Protein AF-A0A2T1DWA8-F1 (afdb_monomer_lite)

Sequence (327 aa):
MALRQPFSIAVLASVGVHGLLWAALPNFLAETEKIPDTKQRVQTVELSPAEQSQLPQFGINPIPQTLTPAKPSKPAQSATKLPDPKLYNDPSLYNFPILEPPPPIVFPLLGLPPGLDFKLPPIKKTPSKPPADQAIKPPKSPEKTEPKKTDADTPKTPVDPTAPARLDKLSPEQLTALRQQGERLGQLRTLYTFNGPDTKEKAGGVFQANATTFIDLAKKITGGNADDSRLKTPERVTGVFPKEACPFVRGFRNASFAAIVKPDGTLAEPPTVLLTTGFKGLDNAAIDDITSSVKNKKFGDGSKFQLIRFDFIFDPKTSCSASDKRA

Radius of gyration: 34.17 Å; chains: 1; bounding box: 61×89×114 Å

Structure (mmCIF, N/CA/C/O backbone):
data_AF-A0A2T1DWA8-F1
#
_entry.id   AF-A0A2T1DWA8-F1
#
loop_
_atom_site.group_PDB
_atom_site.id
_atom_site.type_symbol
_atom_site.label_atom_id
_atom_site.label_alt_id
_atom_site.label_comp_id
_atom_site.label_asym_id
_atom_site.label_entity_id
_atom_site.label_seq_id
_atom_site.pdbx_PDB_ins_code
_atom_site.Cartn_x
_atom_site.Cartn_y
_atom_site.Cartn_z
_atom_site.occupancy
_atom_site.B_iso_or_equiv
_atom_site.auth_seq_id
_atom_site.auth_comp_id
_atom_site.auth_asym_id
_atom_site.auth_atom_id
_atom_site.pdbx_PDB_model_num
ATOM 1 N N . MET A 1 1 ? 13.369 -9.240 61.185 1.00 51.16 1 MET A N 1
ATOM 2 C CA . MET A 1 1 ? 13.602 -10.445 60.352 1.00 51.16 1 MET A CA 1
ATOM 3 C C . MET A 1 1 ? 13.007 -10.243 58.953 1.00 51.16 1 MET A C 1
ATOM 5 O O . MET A 1 1 ? 11.912 -10.718 58.704 1.00 51.16 1 MET A O 1
ATOM 9 N N . ALA A 1 2 ? 13.680 -9.527 58.042 1.00 52.53 2 ALA A N 1
ATOM 10 C CA . ALA A 1 2 ? 13.127 -9.245 56.700 1.00 52.53 2 ALA A CA 1
ATOM 11 C C . ALA A 1 2 ? 14.140 -9.406 55.541 1.00 52.53 2 ALA A C 1
ATOM 13 O O . ALA A 1 2 ? 13.913 -8.907 54.448 1.00 52.53 2 ALA A O 1
ATOM 14 N N . LEU A 1 3 ? 15.255 -10.121 55.753 1.00 55.09 3 LEU A N 1
ATOM 15 C CA . LEU A 1 3 ? 16.365 -10.242 54.787 1.00 55.09 3 LEU A CA 1
ATOM 16 C C . LEU A 1 3 ? 16.681 -11.695 54.377 1.00 55.09 3 LEU A C 1
ATOM 18 O O . LEU A 1 3 ? 17.837 -12.060 54.201 1.00 55.09 3 LEU A O 1
ATOM 22 N N . ARG A 1 4 ? 15.670 -12.565 54.248 1.00 66.31 4 ARG A N 1
ATOM 23 C CA . ARG A 1 4 ? 15.878 -13.967 53.813 1.00 66.31 4 ARG A CA 1
ATOM 24 C C . ARG A 1 4 ? 15.130 -14.380 52.547 1.00 66.31 4 ARG A C 1
ATOM 26 O O . ARG A 1 4 ? 15.143 -15.555 52.205 1.00 66.31 4 ARG A O 1
ATOM 33 N N . GLN A 1 5 ? 14.506 -13.444 51.834 1.00 76.75 5 GLN A N 1
ATOM 34 C CA . GLN A 1 5 ? 13.853 -13.752 50.561 1.00 76.75 5 GLN A CA 1
ATOM 35 C C . GLN A 1 5 ? 14.736 -13.288 49.394 1.00 76.75 5 GLN A C 1
ATOM 37 O O . GLN A 1 5 ? 14.758 -12.094 49.091 1.00 76.75 5 GLN A O 1
ATOM 42 N N . PRO A 1 6 ? 15.477 -14.203 48.736 1.00 77.94 6 PRO A N 1
ATOM 43 C CA . PRO A 1 6 ? 16.405 -13.849 47.657 1.00 77.94 6 PRO A CA 1
ATOM 44 C C . PRO A 1 6 ? 15.696 -13.197 46.462 1.00 77.94 6 PRO A C 1
ATOM 46 O O . PRO A 1 6 ? 16.288 -12.382 45.761 1.00 77.94 6 PRO A O 1
ATOM 49 N N . PHE A 1 7 ? 14.406 -13.490 46.272 1.00 83.69 7 PHE A N 1
ATOM 50 C CA . PHE A 1 7 ? 13.600 -12.907 45.203 1.00 83.69 7 PHE A CA 1
ATOM 51 C C . PHE A 1 7 ? 13.426 -11.389 45.352 1.00 83.69 7 PHE A C 1
ATOM 53 O O . PHE A 1 7 ? 13.618 -10.649 44.392 1.00 83.69 7 PHE A O 1
ATOM 60 N N . SER A 1 8 ? 13.149 -10.899 46.562 1.00 79.25 8 SER A N 1
ATOM 61 C CA . SER A 1 8 ? 12.953 -9.465 46.810 1.00 79.25 8 SER A CA 1
ATOM 62 C C . SER A 1 8 ? 14.236 -8.660 46.580 1.00 79.25 8 SER A C 1
ATOM 64 O O . SER A 1 8 ? 14.184 -7.539 46.082 1.00 79.25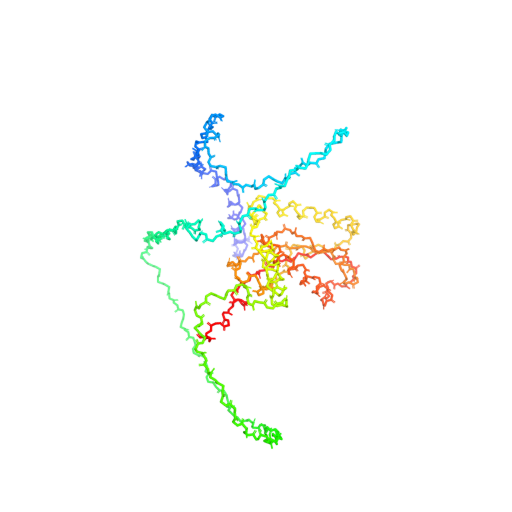 8 SER A O 1
ATOM 66 N N . ILE A 1 9 ? 15.395 -9.257 46.876 1.00 82.44 9 ILE A N 1
ATOM 67 C CA . ILE A 1 9 ? 16.709 -8.654 46.612 1.00 82.44 9 ILE A CA 1
ATOM 68 C C . ILE A 1 9 ? 16.966 -8.585 45.100 1.00 82.44 9 ILE A C 1
ATOM 70 O O . ILE A 1 9 ? 17.413 -7.553 44.607 1.00 82.44 9 ILE A O 1
ATOM 74 N N . ALA A 1 10 ? 16.628 -9.642 44.354 1.00 85.19 10 ALA A N 1
ATOM 75 C CA . ALA A 1 10 ? 16.776 -9.667 42.899 1.00 85.19 10 ALA A CA 1
ATOM 76 C C . ALA A 1 10 ? 15.879 -8.630 42.201 1.00 85.19 10 ALA A C 1
ATOM 78 O O . ALA A 1 10 ? 16.332 -7.943 41.287 1.00 85.19 10 ALA A O 1
ATOM 79 N N . VAL A 1 11 ? 14.634 -8.465 42.660 1.00 88.56 11 VAL A N 1
ATOM 80 C CA . VAL A 1 11 ? 13.711 -7.457 42.114 1.00 88.56 11 VAL A CA 1
ATOM 81 C C . VAL A 1 11 ? 14.225 -6.041 42.385 1.00 88.56 11 VAL A C 1
ATOM 83 O O . VAL A 1 11 ? 14.294 -5.236 41.458 1.00 88.56 11 VAL A O 1
ATOM 86 N N . LEU A 1 12 ? 14.660 -5.745 43.615 1.00 85.06 12 LEU A N 1
ATOM 87 C CA . LEU A 1 12 ? 15.217 -4.431 43.962 1.00 85.06 12 LEU A CA 1
ATOM 88 C C . LEU A 1 12 ? 16.504 -4.122 43.184 1.00 85.06 12 LEU A C 1
ATOM 90 O O . LEU A 1 12 ? 16.662 -3.012 42.676 1.00 85.06 12 LEU A O 1
ATOM 94 N N . ALA A 1 13 ? 17.388 -5.109 43.020 1.00 87.88 13 ALA A N 1
ATOM 95 C CA . ALA A 1 13 ? 18.596 -4.962 42.213 1.00 87.88 13 ALA A CA 1
ATOM 96 C C . ALA A 1 13 ? 18.270 -4.729 40.728 1.00 87.88 13 ALA A C 1
ATOM 98 O O . ALA A 1 13 ? 18.858 -3.851 40.101 1.00 87.88 13 ALA A O 1
ATOM 99 N N . SER A 1 14 ? 17.298 -5.457 40.169 1.00 91.06 14 SER A N 1
ATOM 100 C CA . SER A 1 14 ? 16.898 -5.313 38.765 1.00 91.06 14 SER A CA 1
ATOM 101 C C . SER A 1 14 ? 16.316 -3.931 38.468 1.00 91.06 14 SER A C 1
ATOM 103 O O . SER A 1 14 ? 16.674 -3.325 37.456 1.00 91.06 14 SER A O 1
ATOM 105 N N . VAL A 1 15 ? 15.452 -3.415 39.352 1.00 90.31 15 VAL A N 1
ATOM 106 C CA . VAL A 1 15 ? 14.879 -2.066 39.220 1.00 90.31 15 VAL A CA 1
ATOM 107 C C . VAL A 1 15 ? 15.970 -1.001 39.357 1.00 90.31 15 VAL A C 1
ATOM 109 O O . VAL A 1 15 ? 15.994 -0.057 38.571 1.00 90.31 15 VAL A O 1
ATOM 112 N N . GLY A 1 16 ? 16.919 -1.183 40.282 1.00 92.75 16 GLY A N 1
ATOM 113 C CA . GLY A 1 16 ? 18.060 -0.279 40.446 1.00 92.75 16 GLY A CA 1
ATOM 114 C C . GLY A 1 16 ? 18.957 -0.212 39.206 1.00 92.75 16 GLY A C 1
ATOM 115 O O . GLY A 1 16 ? 19.260 0.879 38.729 1.00 92.75 16 GLY A O 1
ATOM 116 N N . VAL A 1 17 ? 19.330 -1.363 38.637 1.00 91.81 17 VAL A N 1
ATOM 117 C CA . VAL A 1 17 ? 20.191 -1.423 37.441 1.00 91.81 17 VAL A CA 1
ATOM 118 C C . VAL A 1 17 ? 19.493 -0.818 36.223 1.00 91.81 17 VAL A C 1
ATOM 120 O O . VAL A 1 17 ? 20.102 -0.022 35.512 1.00 91.81 17 VAL A O 1
ATOM 123 N N . HIS A 1 18 ? 18.214 -1.133 35.996 1.00 86.19 18 HIS A N 1
ATOM 124 C CA . HIS A 1 18 ? 17.474 -0.568 34.863 1.00 86.19 18 HIS A CA 1
ATOM 125 C C . HIS A 1 18 ? 17.244 0.939 35.016 1.00 86.19 18 HIS A C 1
ATOM 127 O O . HIS A 1 18 ? 17.371 1.668 34.033 1.00 86.19 18 HIS A O 1
ATOM 133 N N . GLY A 1 19 ? 16.966 1.416 36.235 1.00 90.81 19 GLY A N 1
ATOM 134 C CA . GLY A 1 19 ? 16.833 2.845 36.521 1.00 90.81 19 GLY A CA 1
ATOM 135 C C . GLY A 1 19 ? 18.135 3.614 36.285 1.00 90.81 19 GLY A C 1
ATOM 136 O O . GLY A 1 19 ? 18.120 4.664 35.644 1.00 90.81 19 GLY A O 1
ATOM 137 N N . LEU A 1 20 ? 19.271 3.061 36.727 1.00 89.81 20 LEU A N 1
ATOM 138 C CA . LEU A 1 20 ? 20.589 3.659 36.500 1.00 89.81 20 LEU A CA 1
ATOM 139 C C . LEU A 1 20 ? 20.940 3.706 35.003 1.00 89.81 20 LEU A C 1
ATOM 141 O O . LEU A 1 20 ? 21.442 4.718 34.519 1.00 89.81 20 LEU A O 1
ATOM 145 N N . LEU A 1 21 ? 20.634 2.638 34.256 1.00 87.44 21 LEU A N 1
ATOM 146 C CA . LEU A 1 21 ? 20.889 2.566 32.815 1.00 87.44 21 LEU A CA 1
ATOM 147 C C . LEU A 1 21 ? 20.063 3.606 32.037 1.00 87.44 21 LEU A C 1
ATOM 149 O O . LEU A 1 21 ? 20.585 4.260 31.136 1.00 87.44 21 LEU A O 1
ATOM 153 N N . TRP A 1 22 ? 18.794 3.798 32.416 1.00 89.81 22 TRP A N 1
ATOM 154 C CA . TRP A 1 22 ? 17.917 4.816 31.827 1.00 89.81 22 TRP A CA 1
ATOM 155 C C . TRP A 1 22 ? 18.412 6.239 32.089 1.00 89.81 22 TRP A C 1
ATOM 157 O O . TRP A 1 22 ? 18.390 7.072 31.186 1.00 89.81 22 TRP A O 1
ATOM 167 N N . ALA A 1 23 ? 18.899 6.511 33.301 1.00 88.38 23 ALA A N 1
ATOM 168 C CA . ALA A 1 23 ? 19.449 7.816 33.653 1.00 88.38 23 ALA A CA 1
ATOM 169 C C . ALA A 1 23 ? 20.797 8.106 32.964 1.00 88.38 23 ALA A C 1
ATOM 171 O O . ALA A 1 23 ? 21.108 9.264 32.697 1.00 88.38 23 ALA A O 1
ATOM 172 N N . ALA A 1 24 ? 21.593 7.074 32.658 1.00 81.56 24 ALA A N 1
ATOM 173 C CA . ALA A 1 24 ? 22.908 7.225 32.032 1.00 81.56 24 ALA A CA 1
ATOM 174 C C . ALA A 1 24 ? 22.870 7.312 30.491 1.00 81.56 24 ALA A C 1
ATOM 176 O O . ALA A 1 24 ? 23.768 7.905 29.893 1.00 81.56 24 ALA A O 1
ATOM 177 N N . LEU A 1 25 ? 21.837 6.762 29.841 1.00 81.44 25 LEU A N 1
ATOM 178 C CA . LEU A 1 25 ? 21.678 6.724 28.376 1.00 81.44 25 LEU A CA 1
ATOM 179 C C . LEU A 1 25 ? 21.833 8.081 27.648 1.00 81.44 25 LEU A C 1
ATOM 181 O O . LEU A 1 25 ? 22.490 8.098 26.607 1.00 81.44 25 LEU A O 1
ATOM 185 N N . PRO A 1 26 ? 21.307 9.217 28.151 1.00 77.06 26 PRO A N 1
ATOM 186 C CA . PRO A 1 26 ? 21.450 10.510 27.476 1.00 77.06 26 PRO A CA 1
ATOM 187 C C . PRO A 1 26 ? 22.905 10.978 27.374 1.00 77.06 26 PRO A C 1
ATOM 189 O O . PRO A 1 26 ? 23.292 11.573 26.373 1.00 77.06 26 PRO A O 1
ATOM 192 N N . ASN A 1 27 ? 23.724 10.669 28.383 1.00 74.81 27 ASN A N 1
ATOM 193 C CA . ASN A 1 27 ? 25.118 11.108 28.436 1.00 74.81 27 ASN A CA 1
ATOM 194 C C . ASN A 1 27 ? 26.022 10.268 27.523 1.00 74.81 27 ASN A C 1
ATOM 196 O O . ASN A 1 27 ? 26.979 10.796 26.971 1.00 74.81 27 ASN A O 1
ATOM 200 N N . PHE A 1 28 ? 25.691 8.990 27.302 1.00 69.06 28 PHE A N 1
ATOM 201 C CA . PHE A 1 28 ? 26.416 8.130 26.356 1.00 69.06 28 PHE A CA 1
ATOM 202 C C . PHE A 1 28 ? 26.089 8.421 24.884 1.00 69.06 28 PHE A C 1
ATOM 204 O O . PHE A 1 28 ? 26.883 8.092 24.009 1.00 69.06 28 PHE A O 1
ATOM 211 N N . LEU A 1 29 ? 24.940 9.039 24.593 1.00 63.66 29 LEU A N 1
ATOM 212 C CA . LEU A 1 29 ? 24.564 9.435 23.230 1.00 63.66 29 LEU A CA 1
ATOM 213 C C . LEU A 1 29 ? 25.069 10.834 22.842 1.00 63.66 29 LEU A C 1
ATOM 215 O O . LEU A 1 29 ? 24.962 11.209 21.678 1.00 63.66 29 LEU A O 1
ATOM 219 N N . ALA A 1 30 ? 25.622 11.594 23.791 1.00 60.97 30 ALA A N 1
ATOM 220 C CA . ALA A 1 30 ? 26.154 12.933 23.543 1.00 60.97 30 ALA A CA 1
ATOM 221 C C . ALA A 1 30 ? 27.583 12.930 22.965 1.00 60.97 30 ALA A C 1
ATOM 223 O O . ALA A 1 30 ? 28.095 13.988 22.595 1.00 60.97 30 ALA A O 1
ATOM 224 N N . GLU A 1 31 ? 28.244 11.772 22.873 1.00 57.59 31 GLU A N 1
ATOM 225 C CA . GLU A 1 31 ? 29.644 11.706 22.464 1.00 57.59 31 GLU A CA 1
ATOM 226 C C . GLU A 1 31 ? 29.799 11.405 20.964 1.00 57.59 31 GLU A C 1
ATOM 228 O O . GLU A 1 31 ? 29.511 10.318 20.463 1.00 57.59 31 GLU A O 1
ATOM 233 N N . THR A 1 32 ? 30.350 12.397 20.259 1.00 56.19 32 THR A N 1
ATOM 234 C CA . THR A 1 32 ? 30.861 12.367 18.877 1.00 56.19 32 THR A CA 1
ATOM 235 C C . THR A 1 32 ? 29.840 12.255 17.743 1.00 56.19 32 THR A C 1
ATOM 237 O O . THR A 1 32 ? 29.869 11.340 16.919 1.00 56.19 32 THR A O 1
ATOM 240 N N . GLU A 1 33 ? 29.089 13.339 17.542 1.00 52.31 33 GLU A N 1
ATOM 241 C CA . GLU A 1 33 ? 28.821 13.810 16.181 1.00 52.31 33 GLU A CA 1
ATOM 242 C C . GLU A 1 33 ? 30.157 14.271 15.561 1.00 52.31 33 GLU A C 1
ATOM 244 O O . GLU A 1 33 ? 30.508 15.450 15.536 1.00 52.31 33 GLU A O 1
ATOM 249 N N . LYS A 1 34 ? 30.968 13.312 15.090 1.00 50.38 34 LYS A N 1
ATOM 250 C CA . LYS A 1 34 ? 31.962 13.610 14.057 1.00 50.38 34 LYS A CA 1
ATOM 251 C C . LYS A 1 34 ? 31.162 14.025 12.834 1.00 50.38 34 LYS A C 1
ATOM 253 O O . LYS A 1 34 ? 30.623 13.169 12.137 1.00 50.38 34 LYS A O 1
ATOM 258 N N . ILE A 1 35 ? 31.065 15.335 12.631 1.00 49.00 35 ILE A N 1
ATOM 259 C CA . ILE A 1 35 ? 30.570 15.968 11.411 1.00 49.00 35 ILE A CA 1
ATOM 260 C C . ILE A 1 35 ? 31.133 15.163 10.230 1.00 49.00 35 ILE A C 1
ATOM 262 O O . ILE A 1 35 ? 32.358 15.117 10.077 1.00 49.00 35 ILE A O 1
ATOM 266 N N . PRO A 1 36 ? 30.301 14.471 9.433 1.00 50.59 36 PRO A N 1
ATOM 267 C CA . PRO A 1 36 ? 30.799 13.830 8.235 1.00 50.59 36 PRO A CA 1
ATOM 268 C C . PRO A 1 36 ? 31.310 14.939 7.320 1.00 50.59 36 PRO A C 1
ATOM 270 O O . PRO A 1 36 ? 30.570 15.842 6.924 1.00 50.59 36 PRO A O 1
ATOM 273 N N . ASP A 1 37 ? 32.604 14.877 7.032 1.00 55.38 37 ASP A N 1
ATOM 274 C CA . ASP A 1 37 ? 33.316 15.728 6.091 1.00 55.38 37 ASP A CA 1
ATOM 275 C C . ASP A 1 37 ? 32.814 15.406 4.673 1.00 55.38 37 ASP A C 1
ATOM 277 O O . ASP A 1 37 ? 33.395 14.632 3.914 1.00 55.38 37 ASP A O 1
ATOM 281 N N . THR A 1 38 ? 31.588 15.832 4.364 1.00 53.91 38 THR A N 1
ATOM 282 C CA . THR A 1 38 ? 30.908 15.485 3.111 1.00 53.91 38 THR A CA 1
ATOM 283 C C . THR A 1 38 ? 29.976 16.605 2.675 1.00 53.91 38 THR A C 1
ATOM 285 O O . THR A 1 38 ? 28.782 16.439 2.440 1.00 53.91 38 THR A O 1
ATOM 288 N N . LYS A 1 39 ? 30.566 17.783 2.491 1.00 46.53 39 LYS A N 1
ATOM 289 C CA . LYS A 1 39 ? 30.157 18.666 1.400 1.00 46.53 39 LYS A CA 1
ATOM 290 C C . LYS A 1 39 ? 31.283 18.686 0.381 1.00 46.53 39 LYS A C 1
ATOM 292 O O . LYS A 1 39 ? 31.998 19.674 0.260 1.00 46.53 39 LYS A O 1
ATOM 297 N N . GLN A 1 40 ? 31.393 17.618 -0.408 1.00 50.94 40 GLN A N 1
ATOM 298 C CA . GLN A 1 40 ? 31.924 17.778 -1.756 1.00 50.94 40 GLN A CA 1
ATOM 299 C C . GLN A 1 40 ? 30.890 18.633 -2.501 1.00 50.94 40 GLN A C 1
ATOM 301 O O . GLN A 1 40 ? 29.950 18.129 -3.111 1.00 50.94 40 GLN A O 1
ATOM 306 N N . ARG A 1 41 ? 30.987 19.959 -2.333 1.00 46.22 41 ARG A N 1
ATOM 307 C CA . ARG A 1 41 ? 30.317 20.925 -3.198 1.00 46.22 41 ARG A CA 1
ATOM 308 C C . ARG A 1 41 ? 30.853 20.626 -4.587 1.00 46.22 41 ARG A C 1
ATOM 310 O O . ARG A 1 41 ? 31.973 21.009 -4.908 1.00 46.22 41 ARG A O 1
ATOM 317 N N . VAL A 1 42 ? 30.075 19.910 -5.389 1.00 53.97 42 VAL A N 1
ATOM 318 C CA . VAL A 1 42 ? 30.264 19.944 -6.833 1.00 53.97 42 VAL A CA 1
ATOM 319 C C . VAL A 1 42 ? 30.129 21.416 -7.190 1.00 53.97 42 VAL A C 1
ATOM 321 O O . VAL A 1 42 ? 29.088 22.025 -6.942 1.00 53.97 42 VAL A O 1
ATOM 324 N N . GLN A 1 43 ? 31.233 22.014 -7.619 1.00 50.59 43 GLN A N 1
ATOM 325 C CA . GLN A 1 43 ? 31.267 23.398 -8.044 1.00 50.59 43 GLN A CA 1
ATOM 326 C C . GLN A 1 43 ? 30.368 23.465 -9.276 1.00 50.59 43 GLN A C 1
ATOM 328 O O . GLN A 1 43 ? 30.734 22.996 -10.351 1.00 50.59 43 GLN A O 1
ATOM 333 N N . THR A 1 44 ? 29.138 23.935 -9.094 1.00 55.91 44 THR A N 1
ATOM 334 C CA . THR A 1 44 ? 28.243 24.234 -10.204 1.00 55.91 44 THR A CA 1
ATOM 335 C C . THR A 1 44 ? 28.877 25.401 -10.938 1.00 55.91 44 THR A C 1
ATOM 337 O O . THR A 1 44 ? 28.786 26.543 -10.492 1.00 55.91 44 THR A O 1
ATOM 340 N N . VAL A 1 45 ? 29.618 25.090 -11.998 1.00 75.56 45 VAL A N 1
ATOM 341 C CA . VAL A 1 45 ? 30.127 26.087 -12.931 1.00 75.56 45 VAL A CA 1
ATOM 342 C C . VAL A 1 45 ? 28.897 26.684 -13.606 1.00 75.56 45 VAL A C 1
ATOM 344 O O . VAL A 1 45 ? 28.238 26.018 -14.404 1.00 75.56 45 VAL A O 1
ATOM 347 N N . GLU A 1 46 ? 28.534 27.905 -13.218 1.00 74.00 46 GLU A N 1
ATOM 348 C CA . GLU A 1 46 ? 27.570 28.695 -13.976 1.00 74.00 46 GLU A CA 1
ATOM 349 C C . GLU A 1 46 ? 28.224 29.040 -15.310 1.00 74.00 46 GLU A C 1
ATOM 351 O O . GLU A 1 46 ? 29.185 29.805 -15.370 1.00 74.00 46 GLU A O 1
ATOM 356 N N . LEU A 1 47 ? 27.735 28.412 -16.377 1.00 76.75 47 LEU A N 1
ATOM 357 C CA . LEU A 1 47 ? 28.168 28.727 -17.729 1.00 76.75 47 LEU A CA 1
ATOM 358 C C . LEU A 1 47 ? 27.657 30.118 -18.087 1.00 76.75 47 LEU A C 1
ATOM 360 O O . LEU A 1 47 ? 26.490 30.444 -17.851 1.00 76.75 47 LEU A O 1
ATOM 364 N N . SER A 1 48 ? 28.523 30.930 -18.683 1.00 84.94 48 SER A N 1
ATOM 365 C CA . SER A 1 48 ? 28.090 32.206 -19.239 1.00 84.94 48 SER A CA 1
ATOM 366 C C . SER A 1 48 ? 27.036 31.969 -20.336 1.00 84.94 48 SER A C 1
ATOM 368 O O . SER A 1 48 ? 27.054 30.925 -20.997 1.00 84.94 48 SER A O 1
ATOM 370 N N . PRO A 1 49 ? 26.135 32.932 -20.604 1.00 80.38 49 PRO A N 1
ATOM 371 C CA . PRO A 1 49 ? 25.126 32.785 -21.657 1.00 80.38 49 PRO A CA 1
ATOM 372 C C . PRO A 1 49 ? 25.718 32.430 -23.033 1.00 80.38 49 PRO A C 1
ATOM 374 O O . PRO A 1 49 ? 25.081 31.744 -23.832 1.00 80.38 49 PRO A O 1
ATOM 377 N N . ALA A 1 50 ? 26.959 32.854 -23.299 1.00 82.44 50 ALA A N 1
ATOM 378 C CA . ALA A 1 50 ? 27.688 32.508 -24.513 1.00 82.44 50 ALA A CA 1
ATOM 379 C C . ALA A 1 50 ? 28.108 31.026 -24.544 1.00 82.44 50 ALA A C 1
ATOM 381 O O . ALA A 1 50 ? 27.922 30.362 -25.561 1.00 82.44 50 ALA A O 1
ATOM 382 N N . GLU A 1 51 ? 28.610 30.475 -23.440 1.00 75.62 51 GLU A N 1
ATOM 383 C CA . GLU A 1 51 ? 29.000 29.059 -23.346 1.00 75.62 51 GLU A CA 1
ATOM 384 C C . GLU A 1 51 ? 27.784 28.128 -23.345 1.00 75.62 51 GLU A C 1
ATOM 386 O O . GLU A 1 51 ? 27.807 27.060 -23.953 1.00 75.62 51 GLU A O 1
ATOM 391 N N . GLN A 1 52 ? 26.678 28.563 -22.741 1.00 81.00 52 GLN A N 1
ATOM 392 C CA . GLN A 1 52 ? 25.430 27.804 -22.727 1.00 81.00 52 GLN A CA 1
ATOM 393 C C . GLN A 1 52 ? 24.834 27.635 -24.138 1.00 81.00 52 GLN A C 1
ATOM 395 O O . GLN A 1 52 ? 24.170 26.637 -24.409 1.00 81.00 52 GLN A O 1
ATOM 400 N N . SER A 1 53 ? 25.126 28.567 -25.055 1.00 80.69 53 SER A N 1
ATOM 401 C CA . SER A 1 53 ? 24.725 28.489 -26.467 1.00 80.69 53 SER A CA 1
ATOM 402 C C . SER A 1 53 ? 25.577 27.537 -27.318 1.00 80.69 53 SER A C 1
ATOM 404 O O . SER A 1 53 ? 25.151 27.152 -28.406 1.00 80.69 53 SER A O 1
ATOM 406 N N . GLN A 1 54 ? 26.757 27.137 -26.826 1.00 83.56 54 GLN A N 1
ATOM 407 C CA . GLN A 1 54 ? 27.642 26.178 -27.499 1.00 83.56 54 GLN A CA 1
ATOM 408 C C . GLN A 1 54 ? 27.368 24.727 -27.098 1.00 83.56 54 GLN A C 1
ATOM 410 O O . GLN A 1 54 ? 27.888 23.808 -27.733 1.00 83.56 54 GLN A O 1
ATOM 415 N N . LEU A 1 55 ? 26.558 24.499 -26.060 1.00 78.31 55 LEU A N 1
ATOM 416 C CA . LEU A 1 55 ? 26.159 23.149 -25.694 1.00 78.31 55 LEU A CA 1
ATOM 417 C C . LEU A 1 55 ? 25.346 22.528 -26.840 1.00 78.31 55 LEU A C 1
ATOM 419 O O . LEU A 1 55 ? 24.457 23.190 -27.387 1.00 78.31 55 LEU A O 1
ATOM 423 N N . PRO A 1 56 ? 25.617 21.262 -27.210 1.00 72.00 56 PRO A N 1
ATOM 424 C CA . PRO A 1 56 ? 24.828 20.571 -28.215 1.00 72.00 56 PRO A CA 1
ATOM 425 C C . PRO A 1 56 ? 23.369 20.588 -27.765 1.00 72.00 56 PRO A C 1
ATOM 427 O O . PRO A 1 56 ? 23.034 20.089 -26.689 1.00 72.00 56 PRO A O 1
ATOM 430 N N . GLN A 1 57 ? 22.504 21.207 -28.569 1.00 66.75 57 GLN A N 1
ATOM 431 C CA . GLN A 1 57 ? 21.069 21.183 -28.331 1.00 66.75 57 GLN A CA 1
ATOM 432 C C . GLN A 1 57 ? 20.622 19.727 -28.440 1.00 66.75 57 GLN A C 1
ATOM 434 O O . GLN A 1 57 ? 20.431 19.203 -29.536 1.00 66.75 57 GLN A O 1
ATOM 439 N N . PHE A 1 58 ? 20.502 19.045 -27.301 1.00 61.09 58 PHE A N 1
ATOM 440 C CA . PHE A 1 58 ? 19.872 17.737 -27.236 1.00 61.09 58 PHE A CA 1
ATOM 441 C C . PHE A 1 58 ? 18.415 17.945 -27.641 1.00 61.09 58 PHE A C 1
ATOM 443 O O . PHE A 1 58 ? 17.605 18.443 -26.861 1.00 61.09 58 PHE A O 1
ATOM 450 N N . GLY A 1 59 ? 18.138 17.676 -28.917 1.00 46.72 59 GLY A N 1
ATOM 451 C CA . GLY A 1 59 ? 16.900 18.009 -29.599 1.00 46.72 59 GLY A CA 1
ATOM 452 C C . GLY A 1 59 ? 15.686 17.392 -28.921 1.00 46.72 59 GLY A C 1
ATOM 453 O O . GLY A 1 59 ? 15.269 16.284 -29.244 1.00 46.72 59 GLY A O 1
ATOM 454 N N . ILE A 1 60 ? 15.065 18.154 -28.028 1.00 50.00 60 ILE A N 1
ATOM 455 C CA . ILE A 1 60 ? 13.626 18.082 -27.840 1.00 50.00 60 ILE A CA 1
ATOM 456 C C . ILE A 1 60 ? 13.066 18.808 -29.055 1.00 50.00 60 ILE A C 1
ATOM 458 O O . ILE A 1 60 ? 13.173 20.029 -29.154 1.00 50.00 60 ILE A O 1
ATOM 462 N N . ASN A 1 61 ? 12.543 18.042 -30.013 1.00 46.00 61 ASN A N 1
ATOM 463 C CA . ASN A 1 61 ? 11.786 18.574 -31.140 1.00 46.00 61 ASN A CA 1
ATOM 464 C C . ASN A 1 61 ? 10.846 19.684 -30.635 1.00 46.00 61 ASN A C 1
ATOM 466 O O . ASN A 1 61 ? 9.997 19.395 -29.784 1.00 46.00 61 ASN A O 1
ATOM 470 N N . PRO A 1 62 ? 10.976 20.935 -31.111 1.00 47.12 62 PRO A N 1
ATOM 471 C CA . PRO A 1 62 ? 10.039 21.974 -30.740 1.00 47.12 62 PRO A CA 1
ATOM 472 C C . PRO A 1 62 ? 8.678 21.589 -31.315 1.00 47.12 62 PRO A C 1
ATOM 474 O O . PRO A 1 62 ? 8.469 21.578 -32.527 1.00 47.12 62 PRO A O 1
ATOM 477 N N . ILE A 1 63 ? 7.749 21.239 -30.430 1.00 50.66 63 ILE A N 1
ATOM 478 C CA . ILE A 1 63 ? 6.332 21.174 -30.769 1.00 50.66 63 ILE A CA 1
ATOM 479 C C . ILE A 1 63 ? 5.959 22.591 -31.232 1.00 50.66 63 ILE A C 1
ATOM 481 O O . ILE A 1 63 ? 6.179 23.538 -30.470 1.00 50.66 63 ILE A O 1
ATOM 485 N N . PRO A 1 64 ? 5.440 22.781 -32.457 1.00 42.44 64 PRO A N 1
ATOM 486 C CA . PRO A 1 64 ? 5.077 24.104 -32.935 1.00 42.44 64 PRO A CA 1
ATOM 487 C C . PRO A 1 64 ? 3.924 24.643 -32.082 1.00 42.44 64 PRO A C 1
ATOM 489 O O . PRO A 1 64 ? 2.783 24.199 -32.189 1.00 42.44 64 PRO A O 1
ATOM 492 N N . GLN A 1 65 ? 4.223 25.605 -31.210 1.00 45.47 65 GLN A N 1
ATOM 493 C CA . GLN A 1 65 ? 3.202 26.422 -30.567 1.00 45.47 65 GLN A CA 1
ATOM 494 C C . GLN A 1 65 ? 2.693 27.425 -31.601 1.00 45.47 65 GLN A C 1
ATOM 496 O O . GLN A 1 65 ? 3.308 28.461 -31.845 1.00 45.47 65 GLN A O 1
ATOM 501 N N . THR A 1 66 ? 1.574 27.108 -32.244 1.00 44.44 66 THR A N 1
ATOM 502 C CA . THR A 1 66 ? 0.869 28.043 -33.123 1.00 44.44 66 THR A CA 1
ATOM 503 C C . THR A 1 66 ? -0.553 28.206 -32.626 1.00 44.44 66 THR A C 1
ATOM 505 O O . THR A 1 66 ? -1.405 27.423 -33.013 1.00 44.44 66 THR A O 1
ATOM 508 N N . LEU A 1 67 ? -0.820 29.220 -31.799 1.00 45.56 67 LEU A N 1
ATOM 509 C CA . LEU A 1 67 ? -2.147 29.834 -31.679 1.00 45.56 67 LEU A CA 1
ATOM 510 C C . LEU A 1 67 ? -2.023 31.280 -31.168 1.00 45.56 67 LEU A C 1
ATOM 512 O O . LEU A 1 67 ? -2.105 31.542 -29.973 1.00 45.56 67 LEU A O 1
ATOM 516 N N . THR A 1 68 ? -1.912 32.228 -32.096 1.00 43.94 68 THR A N 1
ATOM 517 C CA . THR A 1 68 ? -2.492 33.571 -31.941 1.00 43.94 68 THR A CA 1
ATOM 518 C C . THR A 1 68 ? -3.151 33.983 -33.263 1.00 43.94 68 THR A C 1
ATOM 520 O O . THR A 1 68 ? -2.582 33.743 -34.331 1.00 43.94 68 THR A O 1
ATOM 523 N N . PRO A 1 69 ? -4.365 34.567 -33.238 1.00 54.91 69 PRO A N 1
ATOM 524 C CA . PRO A 1 69 ? -5.082 34.944 -34.445 1.00 54.91 69 PRO A CA 1
ATOM 525 C C . PRO A 1 69 ? -4.778 36.401 -34.804 1.00 54.91 69 PRO A C 1
ATOM 527 O O . PRO A 1 69 ? -5.139 37.312 -34.062 1.00 54.91 69 PRO A O 1
ATOM 530 N N . ALA A 1 70 ? -4.168 36.650 -35.964 1.00 44.47 70 ALA A N 1
ATOM 531 C CA . ALA A 1 70 ? -4.191 37.981 -36.563 1.00 44.47 70 ALA A CA 1
ATOM 532 C C . ALA A 1 70 ? -4.034 37.945 -38.092 1.00 44.47 70 ALA A C 1
ATOM 534 O O . ALA A 1 70 ? -2.942 37.778 -38.619 1.00 44.47 70 ALA A O 1
ATOM 535 N N . LYS A 1 71 ? -5.158 38.263 -38.748 1.00 45.34 71 LYS A N 1
ATOM 536 C CA . LYS A 1 71 ? -5.302 38.956 -40.042 1.00 45.34 71 LYS A CA 1
ATOM 537 C C . LYS A 1 71 ? -5.015 38.159 -41.336 1.00 45.34 71 LYS A C 1
ATOM 539 O O . LYS A 1 71 ? -3.962 37.550 -41.475 1.00 45.34 71 LYS A O 1
ATOM 544 N N . PRO A 1 72 ? -5.930 38.206 -42.329 1.00 55.53 72 PRO A N 1
ATOM 545 C CA . PRO A 1 72 ? -5.779 37.457 -43.568 1.00 55.53 72 PRO A CA 1
ATOM 546 C C . PRO A 1 72 ? -4.887 38.220 -44.554 1.00 55.53 72 PRO A C 1
ATOM 548 O O . PRO A 1 72 ? -5.200 39.341 -44.960 1.00 55.53 72 PRO A O 1
ATOM 551 N N . SER A 1 73 ? -3.799 37.592 -44.985 1.00 44.34 73 SER A N 1
ATOM 552 C CA . SER A 1 73 ? -3.050 37.978 -46.179 1.00 44.34 73 SER A CA 1
ATOM 553 C C . SER A 1 73 ? -2.883 36.766 -47.104 1.00 44.34 73 SER A C 1
ATOM 555 O O . SER A 1 73 ? -2.894 35.615 -46.682 1.00 44.34 73 SER A O 1
ATOM 557 N N . LYS A 1 74 ? -2.877 37.078 -48.400 1.00 50.16 74 LYS A N 1
ATOM 558 C CA . LYS A 1 74 ? -3.126 36.243 -49.588 1.00 50.16 74 LYS A CA 1
ATOM 559 C C . LYS A 1 74 ? -2.303 34.939 -49.697 1.00 50.16 74 LYS A C 1
ATOM 561 O O . LYS A 1 74 ? -1.225 34.847 -49.119 1.00 50.16 74 LYS A O 1
ATOM 566 N N . PRO A 1 75 ? -2.765 33.960 -50.505 1.00 49.91 75 PRO A N 1
ATOM 567 C CA . PRO A 1 75 ? -2.129 32.650 -50.614 1.00 49.91 75 PRO A CA 1
ATOM 568 C C . PRO A 1 75 ? -0.840 32.718 -51.442 1.00 49.91 75 PRO A C 1
ATOM 570 O O . PRO A 1 75 ? -0.872 33.045 -52.628 1.00 49.91 75 PRO A O 1
ATOM 573 N N . ALA A 1 76 ? 0.288 32.362 -50.828 1.00 44.81 76 ALA A N 1
ATOM 574 C CA . ALA A 1 76 ? 1.514 32.015 -51.534 1.00 44.81 76 ALA A CA 1
ATOM 575 C C . ALA A 1 76 ? 1.596 30.487 -51.633 1.00 44.81 76 ALA A C 1
ATOM 577 O O . ALA A 1 76 ? 1.742 29.786 -50.632 1.00 44.81 76 ALA A O 1
ATOM 578 N N . GLN A 1 77 ? 1.458 29.971 -52.852 1.00 52.69 77 GLN A N 1
ATOM 579 C CA . GLN A 1 77 ? 1.764 28.585 -53.179 1.00 52.69 77 GLN A CA 1
ATOM 580 C C . GLN A 1 77 ? 3.279 28.382 -53.055 1.00 52.69 77 GLN A C 1
ATOM 582 O O . GLN A 1 77 ? 4.031 28.861 -53.897 1.00 52.69 77 GLN A O 1
ATOM 587 N N . SER A 1 78 ? 3.720 27.656 -52.030 1.00 42.34 78 SER A N 1
ATOM 588 C CA . SER A 1 78 ? 5.075 27.104 -51.971 1.00 42.34 78 SER A CA 1
ATOM 589 C C . SER A 1 78 ? 4.989 25.618 -51.667 1.00 42.34 78 SER A C 1
ATOM 591 O O . SER A 1 78 ? 4.663 25.203 -50.557 1.00 42.34 78 SER A O 1
ATOM 593 N N . ALA A 1 79 ? 5.268 24.821 -52.695 1.00 53.88 79 ALA A N 1
ATOM 594 C CA . ALA A 1 79 ? 5.421 23.381 -52.619 1.00 53.88 79 ALA A CA 1
ATOM 595 C C . ALA A 1 79 ? 6.567 23.025 -51.659 1.00 53.88 79 ALA A C 1
ATOM 597 O O . ALA A 1 79 ? 7.741 23.220 -51.974 1.00 53.88 79 ALA A O 1
ATOM 598 N N . THR A 1 80 ? 6.233 22.490 -50.487 1.00 42.94 80 THR A N 1
ATOM 599 C CA . THR A 1 80 ? 7.216 21.892 -49.581 1.00 42.94 80 THR A CA 1
ATOM 600 C C . THR A 1 80 ? 7.402 20.431 -49.983 1.00 42.94 80 THR A C 1
ATOM 602 O O . THR A 1 80 ? 6.515 19.600 -49.797 1.00 42.94 80 THR A O 1
ATOM 605 N N . LYS A 1 81 ? 8.555 20.126 -50.588 1.00 48.84 81 LYS A N 1
ATOM 606 C CA . LYS A 1 81 ? 9.030 18.751 -50.771 1.00 48.84 81 LYS A CA 1
ATOM 607 C C . LYS A 1 81 ? 9.208 18.102 -49.397 1.00 48.84 81 LYS A C 1
ATOM 609 O O . LYS A 1 81 ? 9.874 18.656 -48.527 1.00 48.84 81 LYS A O 1
ATOM 614 N N . LEU A 1 82 ? 8.611 16.927 -49.249 1.00 48.81 82 LEU A N 1
ATOM 615 C CA . LEU A 1 82 ? 8.760 16.024 -48.113 1.00 48.81 82 LEU A CA 1
ATOM 616 C C . LEU A 1 82 ? 10.247 15.630 -47.955 1.00 48.81 82 LEU A C 1
ATOM 618 O O . LEU A 1 82 ? 10.862 15.273 -48.964 1.00 48.81 82 LEU A O 1
ATOM 622 N N . PRO A 1 83 ? 10.847 15.693 -46.753 1.00 54.47 83 PRO A N 1
ATOM 623 C CA . PRO A 1 83 ? 12.218 15.234 -46.554 1.00 54.47 83 PRO A CA 1
ATOM 624 C C . PRO A 1 83 ? 12.303 13.701 -46.636 1.00 54.47 83 PRO A C 1
ATOM 626 O O . PRO A 1 83 ? 11.449 12.985 -46.114 1.00 54.47 83 PRO A O 1
ATOM 629 N N . ASP A 1 84 ? 13.343 13.218 -47.318 1.00 52.09 84 ASP A N 1
ATOM 630 C CA . ASP A 1 84 ? 13.621 11.801 -47.570 1.00 52.09 84 ASP A CA 1
ATOM 631 C C . ASP A 1 84 ? 13.744 10.986 -46.258 1.00 52.09 84 ASP A C 1
ATOM 633 O O . ASP A 1 84 ? 14.535 11.346 -45.382 1.00 52.09 84 ASP A O 1
ATOM 637 N N . PRO A 1 85 ? 13.060 9.834 -46.117 1.00 54.34 85 PRO A N 1
ATOM 638 C CA . PRO A 1 85 ? 13.045 9.021 -44.891 1.00 54.34 85 PRO A CA 1
ATOM 639 C C . PRO A 1 85 ? 14.335 8.215 -44.627 1.00 54.34 85 PRO A C 1
ATOM 641 O O . PRO A 1 85 ? 14.343 7.308 -43.798 1.00 54.34 85 PRO A O 1
ATOM 644 N N . LYS A 1 86 ? 15.447 8.506 -45.313 1.00 49.25 86 LYS A N 1
ATOM 645 C CA . LYS A 1 86 ? 16.678 7.693 -45.241 1.00 49.25 86 LYS A CA 1
ATOM 646 C C . LYS A 1 86 ? 17.676 8.104 -44.153 1.00 49.25 86 LYS A C 1
ATOM 648 O O . LYS A 1 86 ? 18.698 7.444 -44.013 1.00 49.25 86 LYS A O 1
ATOM 653 N N . LEU A 1 87 ? 17.389 9.136 -43.359 1.00 48.00 87 LEU A N 1
ATOM 654 C CA . LEU A 1 87 ? 18.322 9.651 -42.342 1.00 48.00 87 LEU A CA 1
ATOM 655 C C . LEU A 1 87 ? 18.189 9.022 -40.940 1.00 48.00 87 LEU A C 1
ATOM 657 O O . LEU A 1 87 ? 18.930 9.403 -40.044 1.00 48.00 87 LEU A O 1
ATOM 661 N N . TYR A 1 88 ? 17.294 8.049 -40.734 1.00 47.31 88 TYR A N 1
ATOM 662 C CA . TYR A 1 88 ? 16.993 7.504 -39.396 1.00 47.31 88 TYR A CA 1
ATOM 663 C C . TYR A 1 88 ? 17.677 6.170 -39.032 1.00 47.31 88 TYR A C 1
ATOM 665 O O . TYR A 1 88 ? 17.378 5.609 -37.983 1.00 47.31 88 TYR A O 1
ATOM 673 N N . ASN A 1 89 ? 18.596 5.657 -39.858 1.00 49.12 89 ASN A N 1
ATOM 674 C CA . ASN A 1 89 ? 19.199 4.323 -39.685 1.00 49.12 89 ASN A CA 1
ATOM 675 C C . ASN A 1 89 ? 20.723 4.343 -39.464 1.00 49.12 89 ASN A C 1
ATOM 677 O O . ASN A 1 89 ? 21.413 3.457 -39.962 1.00 49.12 89 ASN A O 1
ATOM 681 N N . ASP A 1 90 ? 21.263 5.318 -38.728 1.00 49.91 90 ASP A N 1
ATOM 682 C CA . ASP A 1 90 ? 22.670 5.266 -38.311 1.00 49.91 90 ASP A CA 1
ATOM 683 C C . ASP A 1 90 ? 22.809 4.654 -36.898 1.00 49.91 90 ASP A C 1
ATOM 685 O O . ASP A 1 90 ? 22.561 5.336 -35.897 1.00 49.91 90 ASP A O 1
ATOM 689 N N . PRO A 1 91 ? 23.183 3.363 -36.773 1.00 57.41 91 PRO A N 1
ATOM 690 C CA . PRO A 1 91 ? 23.374 2.702 -35.482 1.00 57.41 91 PRO A CA 1
ATOM 691 C C . PRO A 1 91 ? 24.575 3.238 -34.685 1.00 57.41 91 PRO A C 1
ATOM 693 O O . PRO A 1 91 ? 24.737 2.860 -33.525 1.00 57.41 91 PRO A O 1
ATOM 696 N N . SER A 1 92 ? 25.396 4.136 -35.244 1.00 58.84 92 SER A N 1
ATOM 697 C CA . SER A 1 92 ? 26.502 4.764 -34.507 1.00 58.84 92 SER A CA 1
ATOM 698 C C . SER A 1 92 ? 26.046 5.790 -33.457 1.00 58.84 92 SER A C 1
ATOM 700 O O . SER A 1 92 ? 26.801 6.091 -32.533 1.00 58.84 92 SER A O 1
ATOM 702 N N . LEU A 1 93 ? 24.792 6.263 -33.519 1.00 50.47 93 LEU A N 1
ATOM 703 C CA . LEU A 1 93 ? 24.232 7.225 -32.557 1.00 50.47 93 LEU A CA 1
ATOM 704 C C . LEU A 1 93 ? 23.819 6.606 -31.206 1.00 50.47 93 LEU A C 1
ATOM 706 O O . LEU A 1 93 ? 23.477 7.341 -30.282 1.00 50.47 93 LEU A O 1
ATOM 710 N N . TYR A 1 94 ? 23.882 5.277 -31.060 1.00 50.28 94 TYR A N 1
ATOM 711 C CA . TYR A 1 94 ? 23.543 4.557 -29.820 1.00 50.28 94 TYR A CA 1
ATOM 712 C C . TYR A 1 94 ? 24.755 3.933 -29.115 1.00 50.28 94 TYR A C 1
ATOM 714 O O . TYR A 1 94 ? 24.614 2.967 -28.363 1.00 50.28 94 TYR A O 1
ATOM 722 N N . ASN A 1 95 ? 25.953 4.481 -29.321 1.00 45.88 95 ASN A N 1
ATOM 723 C CA . ASN A 1 95 ? 27.144 4.025 -28.612 1.00 45.88 95 ASN A CA 1
ATOM 724 C C . ASN A 1 95 ? 27.218 4.674 -27.217 1.00 45.88 95 ASN A C 1
ATOM 726 O O . ASN A 1 95 ? 27.925 5.657 -27.000 1.00 45.88 95 ASN A O 1
ATOM 730 N N . PHE A 1 96 ? 26.439 4.156 -26.265 1.00 54.06 96 PHE A N 1
ATOM 731 C CA . PHE A 1 96 ? 26.604 4.519 -24.858 1.00 54.06 96 PHE A CA 1
ATOM 732 C C . PHE A 1 96 ? 27.901 3.891 -24.330 1.00 54.06 96 PHE A C 1
ATOM 734 O O . PHE A 1 96 ? 28.105 2.691 -24.533 1.00 54.06 96 PHE A O 1
ATOM 741 N N . PRO A 1 97 ? 28.770 4.645 -23.636 1.00 46.69 97 PRO A N 1
ATOM 742 C CA . PRO A 1 97 ? 29.949 4.066 -23.015 1.00 46.69 97 PRO A CA 1
ATOM 743 C C . PRO A 1 97 ? 29.503 3.015 -21.995 1.00 46.69 97 PRO A C 1
ATOM 745 O O . PRO A 1 97 ? 28.772 3.307 -21.046 1.00 46.69 97 PRO A O 1
ATOM 748 N N . ILE A 1 98 ? 29.927 1.774 -22.223 1.00 53.34 98 ILE A N 1
ATOM 749 C CA . ILE A 1 98 ? 29.779 0.676 -21.273 1.00 53.34 98 ILE A CA 1
ATOM 750 C C . ILE A 1 98 ? 30.589 1.073 -20.038 1.00 53.34 98 ILE A C 1
ATOM 752 O O . ILE A 1 98 ? 31.816 1.076 -20.067 1.00 53.34 98 ILE A O 1
ATOM 756 N N . LEU A 1 99 ? 29.899 1.470 -18.969 1.00 50.97 99 LEU A N 1
ATOM 757 C CA . LEU A 1 99 ? 30.520 1.696 -17.669 1.00 50.97 99 LEU A CA 1
ATOM 758 C C . LEU A 1 99 ? 31.030 0.346 -17.163 1.00 50.97 99 LEU A C 1
ATOM 760 O O . LEU A 1 99 ? 30.235 -0.558 -16.892 1.00 50.97 99 LEU A O 1
ATOM 764 N N . GLU A 1 100 ? 32.352 0.203 -17.077 1.00 63.22 100 GLU A N 1
ATOM 765 C CA . GLU A 1 100 ? 32.980 -0.969 -16.475 1.00 63.22 100 GLU A CA 1
ATOM 766 C C . GLU A 1 100 ? 32.440 -1.168 -15.048 1.00 63.22 100 GLU A C 1
ATOM 768 O O . GLU A 1 100 ? 32.263 -0.195 -14.303 1.00 63.22 100 GLU A O 1
ATOM 773 N N . PRO A 1 101 ? 32.123 -2.414 -14.655 1.00 63.06 101 PRO A N 1
ATOM 774 C CA . PRO A 1 101 ? 31.626 -2.688 -13.318 1.00 63.06 101 PRO A CA 1
ATOM 775 C C . PRO A 1 101 ? 32.675 -2.264 -12.280 1.00 63.06 101 PRO A C 1
ATOM 777 O O . PRO A 1 101 ? 33.866 -2.518 -12.478 1.00 63.06 101 PRO A O 1
ATOM 780 N N . PRO A 1 102 ? 32.261 -1.639 -11.163 1.00 65.19 102 PRO A N 1
ATOM 781 C CA . PRO A 1 102 ? 33.197 -1.244 -10.122 1.00 65.19 102 PRO A CA 1
ATOM 782 C C . PRO A 1 102 ? 33.940 -2.478 -9.587 1.00 65.19 102 PRO A C 1
ATOM 784 O O . PRO A 1 102 ? 33.338 -3.554 -9.473 1.00 65.19 102 PRO A O 1
ATOM 787 N N . PRO A 1 103 ? 35.233 -2.342 -9.244 1.00 72.44 103 PRO A N 1
ATOM 788 C CA . PRO A 1 103 ? 36.012 -3.446 -8.707 1.00 72.44 103 PRO A CA 1
ATOM 789 C C . PRO A 1 103 ? 35.360 -3.992 -7.426 1.00 72.44 103 PRO A C 1
ATOM 791 O O . PRO A 1 103 ? 34.729 -3.239 -6.675 1.00 72.44 103 PRO A O 1
ATOM 794 N N . PRO A 1 104 ? 35.494 -5.302 -7.157 1.00 64.75 104 PRO A N 1
ATOM 795 C CA . PRO A 1 104 ? 34.915 -5.919 -5.975 1.00 64.75 104 PRO A CA 1
ATOM 796 C C . PRO A 1 104 ? 35.445 -5.245 -4.707 1.00 64.75 104 PRO A C 1
ATOM 798 O O . PRO A 1 104 ? 36.652 -5.113 -4.505 1.00 64.75 104 PRO A O 1
ATOM 801 N N . ILE A 1 105 ? 34.519 -4.830 -3.841 1.00 60.19 105 ILE A N 1
ATOM 802 C CA . ILE A 1 105 ? 34.826 -4.278 -2.522 1.00 60.19 105 ILE A CA 1
ATOM 803 C C . ILE A 1 105 ? 35.454 -5.398 -1.685 1.00 60.19 105 ILE A C 1
ATOM 805 O O . ILE A 1 105 ? 34.769 -6.323 -1.246 1.00 60.19 105 ILE A O 1
ATOM 809 N N . VAL A 1 106 ? 36.766 -5.317 -1.471 1.00 54.66 106 VAL A N 1
ATOM 810 C CA . VAL A 1 106 ? 37.486 -6.172 -0.524 1.00 54.66 106 VAL A CA 1
ATOM 811 C C . VAL A 1 106 ? 37.288 -5.574 0.865 1.00 54.66 106 VAL A C 1
ATOM 813 O O . VAL A 1 106 ? 37.857 -4.535 1.190 1.00 54.66 106 VAL A O 1
ATOM 816 N N . PHE A 1 107 ? 36.451 -6.204 1.688 1.00 52.19 107 PHE A N 1
ATOM 817 C CA . PHE A 1 107 ? 36.342 -5.830 3.095 1.00 52.19 107 PHE A CA 1
ATOM 818 C C . PHE A 1 107 ? 37.621 -6.262 3.829 1.00 52.19 107 PHE A C 1
ATOM 820 O O . PHE A 1 107 ? 37.975 -7.443 3.758 1.00 52.19 107 PHE A O 1
ATOM 827 N N . PRO A 1 108 ? 38.320 -5.360 4.545 1.00 44.38 108 PRO A N 1
ATOM 828 C CA . PRO A 1 108 ? 39.403 -5.771 5.422 1.00 44.38 108 PRO A CA 1
ATOM 829 C C . PRO A 1 108 ? 38.817 -6.653 6.526 1.00 44.38 108 PRO A C 1
ATOM 831 O O . PRO A 1 108 ? 37.889 -6.262 7.237 1.00 44.38 108 PRO A O 1
ATOM 834 N N . LEU A 1 109 ? 39.350 -7.868 6.633 1.00 43.22 109 LEU A N 1
ATOM 835 C CA . LEU A 1 109 ? 39.008 -8.832 7.667 1.00 43.22 109 LEU A CA 1
ATOM 836 C C . LEU A 1 109 ? 39.477 -8.265 9.018 1.00 43.22 109 LEU A C 1
ATOM 838 O O . LEU A 1 109 ? 40.628 -8.435 9.415 1.00 43.22 109 LEU A O 1
ATOM 842 N N . LEU A 1 110 ? 38.606 -7.522 9.701 1.00 48.62 110 LEU A N 1
ATOM 843 C CA . LEU A 1 110 ? 38.830 -7.097 11.079 1.00 48.62 110 LEU A CA 1
ATOM 844 C C . LEU A 1 110 ? 38.903 -8.355 11.948 1.00 48.62 110 LEU A C 1
ATOM 846 O O . LEU A 1 110 ? 37.936 -9.110 12.052 1.00 48.62 110 LEU A O 1
ATOM 850 N N . GLY A 1 111 ? 40.091 -8.593 12.504 1.00 43.53 111 GLY A N 1
ATOM 851 C CA . GLY A 1 111 ? 40.424 -9.775 13.286 1.00 43.53 111 GLY A CA 1
ATOM 852 C C . GLY A 1 111 ? 39.442 -10.002 14.429 1.00 43.53 111 GLY A C 1
ATOM 853 O O . GLY A 1 111 ? 39.337 -9.188 15.346 1.00 43.53 111 GLY A O 1
ATOM 854 N N . LEU A 1 112 ? 38.746 -11.139 14.379 1.00 49.75 112 LEU A N 1
ATOM 855 C CA . LEU A 1 112 ? 38.066 -11.677 15.547 1.00 49.75 112 LEU A CA 1
ATOM 856 C C . LEU A 1 112 ? 39.120 -12.092 16.588 1.00 49.75 112 LEU A C 1
ATOM 858 O O . LEU A 1 112 ? 40.131 -12.697 16.219 1.00 49.75 112 LEU A O 1
ATOM 862 N N . PRO A 1 113 ? 38.892 -11.818 17.883 1.00 51.97 113 PRO A N 1
ATOM 863 C CA . PRO A 1 113 ? 39.762 -12.309 18.938 1.00 51.97 113 PRO A CA 1
ATOM 864 C C . PRO A 1 113 ? 39.728 -13.850 18.987 1.00 51.97 113 PRO A C 1
ATOM 866 O O . PRO A 1 113 ? 38.651 -14.446 18.872 1.00 51.97 113 PRO A O 1
ATOM 869 N N . PRO A 1 114 ? 40.878 -14.519 19.175 1.00 47.31 114 PRO A N 1
ATOM 870 C CA . PRO A 1 114 ? 40.922 -15.963 19.362 1.00 47.31 114 PRO A CA 1
ATOM 871 C C . PRO A 1 114 ? 40.304 -16.306 20.725 1.00 47.31 114 PRO A C 1
ATOM 873 O O . PRO A 1 114 ? 40.779 -15.824 21.750 1.00 47.31 114 PRO A O 1
ATOM 876 N N . GLY A 1 115 ? 39.244 -17.122 20.756 1.00 46.62 115 GLY A N 1
ATOM 877 C CA . GLY A 1 115 ? 38.727 -17.657 22.026 1.00 46.62 115 GLY A CA 1
ATOM 878 C C . GLY A 1 115 ? 37.231 -17.957 22.135 1.00 46.62 115 GLY A C 1
ATOM 879 O O . GLY A 1 115 ? 36.799 -18.388 23.200 1.00 46.62 115 GLY A O 1
ATOM 880 N N . LEU A 1 116 ? 36.420 -17.768 21.090 1.00 43.16 116 LEU A N 1
ATOM 881 C CA . LEU A 1 116 ? 35.009 -18.177 21.131 1.00 43.16 116 LEU A CA 1
ATOM 882 C C . LEU A 1 116 ? 34.838 -19.622 20.643 1.00 43.16 116 LEU A C 1
ATOM 884 O O . LEU A 1 116 ? 34.483 -19.877 19.494 1.00 43.16 116 LEU A O 1
ATOM 888 N N . ASP A 1 117 ? 35.081 -20.564 21.556 1.00 44.50 117 ASP A N 1
ATOM 889 C CA . ASP A 1 117 ? 34.718 -21.976 21.416 1.00 44.50 117 ASP A CA 1
ATOM 890 C C . ASP A 1 117 ? 33.186 -22.127 21.465 1.00 44.50 117 ASP A C 1
ATOM 892 O O . ASP A 1 117 ? 32.569 -22.360 22.510 1.00 44.50 117 ASP A O 1
ATOM 896 N N . PHE A 1 118 ? 32.535 -21.985 20.310 1.00 46.03 118 PHE A N 1
ATOM 897 C CA . PHE A 1 118 ? 31.135 -22.367 20.155 1.00 46.03 118 PHE A CA 1
ATOM 898 C C . PHE A 1 118 ? 31.030 -23.897 20.152 1.00 46.03 118 PHE A C 1
ATOM 900 O O . PHE A 1 118 ? 31.099 -24.547 19.109 1.00 46.03 118 PHE A O 1
ATOM 907 N N . LYS A 1 119 ? 30.820 -24.492 21.332 1.00 42.84 119 LYS A N 1
ATOM 908 C CA . LYS A 1 119 ? 30.344 -25.877 21.445 1.00 42.84 119 LYS A CA 1
ATOM 909 C C . LYS A 1 119 ? 28.926 -25.964 20.881 1.00 42.84 119 LYS A C 1
ATOM 911 O O . LYS A 1 119 ? 27.952 -25.717 21.590 1.00 42.84 119 LYS A O 1
ATOM 916 N N . LEU A 1 120 ? 28.806 -26.321 19.602 1.00 49.78 120 LEU A N 1
ATOM 917 C CA . LEU A 1 120 ? 27.522 -26.720 19.033 1.00 49.78 120 LEU A CA 1
ATOM 918 C C . LEU A 1 120 ? 27.016 -27.983 19.758 1.00 49.78 120 LEU A C 1
ATOM 920 O O . LEU A 1 120 ? 27.769 -28.952 19.889 1.00 49.78 120 LEU A O 1
ATOM 924 N N . PRO A 1 121 ? 25.752 -28.015 20.213 1.00 50.66 121 PRO A N 1
ATOM 925 C CA . PRO A 1 121 ? 25.159 -29.234 20.739 1.00 50.66 121 PRO A CA 1
ATOM 926 C C . PRO A 1 121 ? 25.016 -30.289 19.625 1.00 50.66 121 PRO A C 1
ATOM 928 O O . PRO A 1 121 ? 24.749 -29.942 18.470 1.00 50.66 121 PRO A O 1
ATOM 931 N N . PRO A 1 122 ? 25.178 -31.586 19.944 1.00 50.00 122 PRO A N 1
ATOM 932 C CA . PRO A 1 122 ? 25.112 -32.655 18.959 1.00 50.00 122 PRO A CA 1
ATOM 933 C C . PRO A 1 122 ? 23.714 -32.741 18.343 1.00 50.00 122 PRO A C 1
ATOM 935 O O . PRO A 1 122 ? 22.704 -32.871 19.039 1.00 50.00 122 PRO A O 1
ATOM 938 N N . ILE A 1 123 ? 23.676 -32.698 17.013 1.00 46.53 123 ILE A N 1
ATOM 939 C CA . ILE A 1 123 ? 22.476 -32.895 16.202 1.00 46.53 123 ILE A CA 1
ATOM 940 C C . ILE A 1 123 ? 21.929 -34.298 16.496 1.00 46.53 123 ILE A C 1
ATOM 942 O O . ILE A 1 123 ? 22.516 -35.310 16.106 1.00 46.53 123 ILE A O 1
ATOM 946 N N . LYS A 1 124 ? 20.792 -34.364 17.200 1.00 48.25 124 LYS A N 1
ATOM 947 C CA . LYS A 1 124 ? 20.012 -35.596 17.348 1.00 48.25 124 LYS A CA 1
ATOM 948 C C . LYS A 1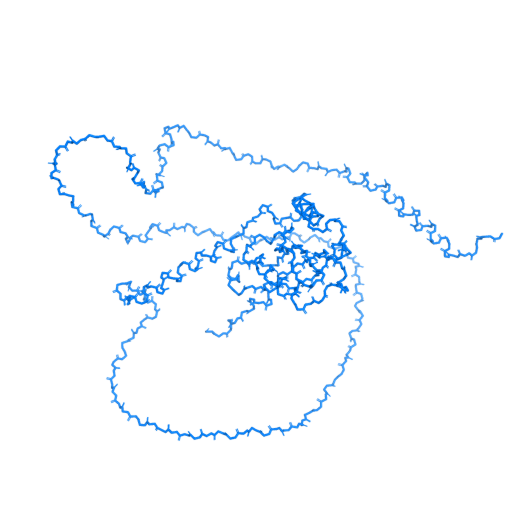 124 ? 19.525 -36.030 15.967 1.00 48.25 124 LYS A C 1
ATOM 950 O O . LYS A 1 124 ? 18.732 -35.345 15.329 1.00 48.25 124 LYS A O 1
ATOM 955 N N . LYS A 1 125 ? 20.011 -37.191 15.527 1.00 52.84 125 LYS A N 1
ATOM 956 C CA . LYS A 1 125 ? 19.451 -37.958 14.414 1.00 52.84 125 LYS A CA 1
ATOM 957 C C . LYS A 1 125 ? 18.022 -38.361 14.781 1.00 52.84 125 LYS A C 1
ATOM 959 O O . LYS A 1 125 ? 17.829 -39.043 15.785 1.00 52.84 125 LYS A O 1
ATOM 964 N N . THR A 1 126 ? 17.055 -37.978 13.956 1.00 39.91 126 THR A N 1
ATOM 965 C CA . THR A 1 126 ? 15.679 -38.488 14.028 1.00 39.91 126 THR A CA 1
ATOM 966 C C . THR A 1 126 ? 15.438 -39.425 12.835 1.00 39.91 126 THR A C 1
ATOM 968 O O . THR A 1 126 ? 15.977 -39.162 11.756 1.00 39.91 126 THR A O 1
ATOM 971 N N . PRO A 1 127 ? 14.714 -40.545 13.020 1.00 49.31 127 PRO A N 1
ATOM 972 C CA . PRO A 1 127 ? 14.851 -41.737 12.194 1.00 49.31 127 PRO A CA 1
ATOM 973 C C . PRO A 1 127 ? 13.749 -41.933 11.140 1.00 49.31 127 PRO A C 1
ATOM 975 O O . PRO A 1 127 ? 12.647 -41.412 11.250 1.00 49.31 127 PRO A O 1
ATOM 978 N N . SER A 1 128 ? 14.109 -42.763 10.155 1.00 38.91 128 SER A N 1
ATOM 979 C CA . SER A 1 128 ? 13.320 -43.762 9.413 1.00 38.91 128 SER A CA 1
ATOM 980 C C . SER A 1 128 ? 11.863 -43.471 9.013 1.00 38.91 128 SER A C 1
ATOM 982 O O . SER A 1 128 ? 10.937 -43.567 9.809 1.00 38.91 128 SER A O 1
ATOM 984 N N . LYS A 1 129 ? 11.691 -43.299 7.696 1.00 43.56 129 LYS A N 1
ATOM 985 C CA . LYS A 1 129 ? 10.712 -43.951 6.797 1.00 43.56 129 LYS A CA 1
ATOM 986 C C . LYS A 1 129 ? 9.600 -44.805 7.449 1.00 43.56 129 LYS A C 1
ATOM 988 O O . LYS A 1 129 ? 9.914 -45.798 8.107 1.00 43.56 129 LYS A O 1
ATOM 993 N N . PRO A 1 130 ? 8.332 -44.544 7.083 1.00 50.50 130 PRO A N 1
ATOM 994 C CA . PRO A 1 130 ? 7.288 -45.569 6.989 1.00 50.50 130 PRO A CA 1
ATOM 995 C C . PRO A 1 130 ? 6.944 -45.939 5.525 1.00 50.50 130 PRO A C 1
ATOM 997 O O . PRO A 1 130 ? 7.354 -45.234 4.599 1.00 50.50 130 PRO A O 1
ATOM 1000 N N . PRO A 1 131 ? 6.264 -47.080 5.311 1.00 50.25 131 PRO A N 1
ATOM 1001 C CA . PRO A 1 131 ? 6.374 -47.905 4.109 1.00 50.25 131 PRO A CA 1
ATOM 1002 C C . PRO A 1 131 ? 5.403 -47.556 2.973 1.00 50.25 131 PRO A C 1
ATOM 1004 O O . PRO A 1 131 ? 4.426 -46.832 3.137 1.00 50.25 131 PRO A O 1
ATOM 1007 N N . ALA A 1 132 ? 5.737 -48.129 1.817 1.00 44.81 132 ALA A N 1
ATOM 1008 C CA . ALA A 1 132 ? 4.941 -48.203 0.604 1.00 44.81 132 ALA A CA 1
ATOM 1009 C C . ALA A 1 132 ? 3.646 -49.021 0.779 1.00 44.81 132 ALA A C 1
ATOM 1011 O O . ALA A 1 132 ? 3.508 -49.783 1.732 1.00 44.81 132 ALA A O 1
ATOM 1012 N N . ASP A 1 133 ? 2.789 -48.878 -0.235 1.00 39.78 133 ASP A N 1
ATOM 1013 C CA . ASP A 1 133 ? 1.622 -49.690 -0.605 1.00 39.78 133 ASP A CA 1
ATOM 1014 C C . ASP A 1 133 ? 0.244 -49.165 -0.187 1.00 39.78 133 ASP A C 1
ATOM 1016 O O . ASP A 1 133 ? -0.314 -49.508 0.851 1.00 39.78 133 ASP A O 1
ATOM 1020 N N . GLN A 1 134 ? -0.376 -48.431 -1.117 1.00 43.50 134 GLN A N 1
ATOM 1021 C CA . GLN A 1 134 ? -1.634 -48.896 -1.704 1.00 43.50 134 GLN A CA 1
ATOM 1022 C C . GLN A 1 134 ? -1.822 -48.322 -3.113 1.00 43.50 134 GLN A C 1
ATOM 1024 O O . GLN A 1 134 ? -1.965 -47.120 -3.331 1.00 43.50 134 GLN A O 1
ATOM 1029 N N . ALA A 1 135 ? -1.772 -49.237 -4.079 1.00 41.47 135 ALA A N 1
ATOM 1030 C CA . ALA A 1 135 ? -2.016 -49.018 -5.490 1.00 41.47 135 ALA A CA 1
ATOM 1031 C C . ALA A 1 135 ? -3.486 -48.655 -5.742 1.00 41.47 135 ALA A C 1
ATOM 1033 O O . ALA A 1 135 ? -4.384 -49.457 -5.487 1.00 41.47 135 ALA A O 1
ATOM 1034 N N . ILE A 1 136 ? -3.724 -47.479 -6.322 1.00 42.50 136 ILE A N 1
ATOM 1035 C CA . ILE A 1 136 ? -5.002 -47.136 -6.950 1.00 42.50 136 ILE A CA 1
ATOM 1036 C C . ILE A 1 136 ? -4.772 -47.108 -8.462 1.00 42.50 136 ILE A C 1
ATOM 1038 O O . ILE A 1 136 ? -3.951 -46.354 -8.982 1.00 42.50 136 ILE A O 1
ATOM 1042 N N . LYS A 1 137 ? -5.480 -48.011 -9.144 1.00 40.53 137 LYS A N 1
ATOM 1043 C CA . LYS A 1 137 ? -5.504 -48.215 -10.596 1.00 40.53 137 LYS A CA 1
ATOM 1044 C C . LYS A 1 137 ? -5.846 -46.914 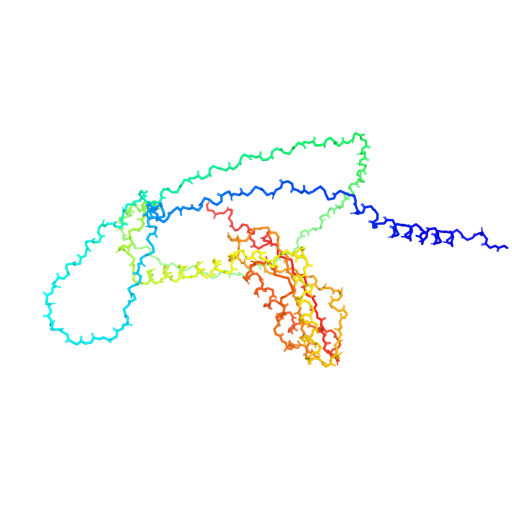-11.347 1.00 40.53 137 LYS A C 1
ATOM 1046 O O . LYS A 1 137 ? -6.830 -46.271 -10.984 1.00 40.53 137 LYS A O 1
ATOM 1051 N N . PRO A 1 138 ? -5.139 -46.569 -12.438 1.00 50.34 138 PRO A N 1
ATOM 1052 C CA . PRO A 1 138 ? -5.581 -45.521 -13.352 1.00 50.34 138 PRO A CA 1
ATOM 1053 C C . PRO A 1 138 ? -6.723 -46.020 -14.264 1.00 50.34 138 PRO A C 1
ATOM 1055 O O . PRO A 1 138 ? -6.672 -47.161 -14.739 1.00 50.34 138 PRO A O 1
ATOM 1058 N N . PRO A 1 139 ? -7.755 -45.200 -14.538 1.00 53.91 139 PRO A N 1
ATOM 1059 C CA . PRO A 1 139 ? -8.767 -45.517 -15.534 1.00 53.91 139 PRO A CA 1
ATOM 1060 C C . PRO A 1 139 ? -8.235 -45.343 -16.966 1.00 53.91 139 PRO A C 1
ATOM 1062 O O . PRO A 1 139 ? -7.377 -44.512 -17.256 1.00 53.91 139 PRO A O 1
ATOM 1065 N N . LYS A 1 140 ? -8.774 -46.200 -17.836 1.00 40.03 140 LYS A N 1
ATOM 1066 C CA . LYS A 1 140 ? -8.462 -46.417 -19.251 1.00 40.03 140 LYS A CA 1
ATOM 1067 C C . LYS A 1 140 ? -8.416 -45.142 -20.101 1.00 40.03 140 LYS A C 1
ATOM 1069 O O . LYS A 1 140 ? -9.335 -44.332 -20.088 1.00 40.03 140 LYS A O 1
ATOM 1074 N N . SER A 1 141 ? -7.385 -45.105 -20.940 1.00 38.59 141 SER A N 1
ATOM 1075 C CA . SER A 1 141 ? -7.282 -44.331 -22.178 1.00 38.59 141 SER A CA 1
ATOM 1076 C C . SER A 1 141 ? -8.312 -44.805 -23.219 1.00 38.59 141 SER A C 1
ATOM 1078 O O . SER A 1 141 ? -8.401 -46.017 -23.445 1.00 38.59 141 SER A O 1
ATOM 1080 N N . PRO A 1 142 ? -9.052 -43.901 -23.885 1.00 55.94 142 PRO A N 1
ATOM 1081 C CA . PRO A 1 142 ? -9.684 -44.178 -25.161 1.00 55.94 142 PRO A CA 1
ATOM 1082 C C . PRO A 1 142 ? -8.799 -43.714 -26.329 1.00 55.94 142 PRO A C 1
ATOM 1084 O O . PRO A 1 142 ? -8.497 -42.539 -26.503 1.00 55.94 142 PRO A O 1
ATOM 1087 N N . GLU A 1 143 ? -8.431 -44.711 -27.128 1.00 46.06 143 GLU A N 1
ATOM 1088 C CA . GLU A 1 143 ? -8.719 -44.754 -28.563 1.00 46.06 143 GLU A CA 1
ATOM 1089 C C . GLU A 1 143 ? -8.009 -43.763 -29.502 1.00 46.06 143 GLU A C 1
ATOM 1091 O O . GLU A 1 143 ? -8.419 -42.647 -29.807 1.00 46.06 143 GLU A O 1
ATOM 1096 N N . LYS A 1 144 ? -6.926 -44.321 -30.036 1.00 38.75 144 LYS A N 1
ATOM 1097 C CA . LYS A 1 144 ? -6.203 -44.000 -31.260 1.00 38.75 144 LYS A CA 1
ATOM 1098 C C . LYS A 1 144 ? -7.158 -43.845 -32.456 1.00 38.75 144 LYS A C 1
ATOM 1100 O O . LYS A 1 144 ? -7.729 -44.830 -32.907 1.00 38.75 144 LYS A O 1
ATOM 1105 N N . THR A 1 145 ? -7.235 -42.641 -33.023 1.00 43.53 145 THR A N 1
ATOM 1106 C CA . THR A 1 145 ? -7.727 -42.426 -34.393 1.00 43.53 145 THR A CA 1
ATOM 1107 C C . THR A 1 145 ? -6.602 -41.804 -35.219 1.00 43.53 145 THR A C 1
ATOM 1109 O O . THR A 1 145 ? -6.163 -40.686 -34.956 1.00 43.53 145 THR A O 1
ATOM 1112 N N . GLU A 1 146 ? -6.094 -42.573 -36.182 1.00 47.31 146 GLU A N 1
ATOM 1113 C CA . GLU A 1 146 ? -5.250 -42.100 -37.285 1.00 47.31 146 GLU A CA 1
ATOM 1114 C C . GLU A 1 146 ? -5.996 -41.061 -38.132 1.00 47.31 146 GLU A C 1
ATOM 1116 O O . GLU A 1 146 ? -7.192 -41.210 -38.388 1.00 47.31 146 GLU A O 1
ATOM 1121 N N . PRO A 1 147 ? -5.267 -40.082 -38.687 1.00 44.22 147 PRO A N 1
ATOM 1122 C CA . PRO A 1 147 ? -5.295 -40.000 -40.141 1.00 44.22 147 PRO A CA 1
ATOM 1123 C C . PRO A 1 147 ? -3.912 -39.752 -40.764 1.00 44.22 147 PRO A C 1
ATOM 1125 O O . PRO A 1 147 ? -3.241 -38.756 -40.514 1.00 44.22 147 PRO A O 1
ATOM 1128 N N . LYS A 1 148 ? -3.546 -40.695 -41.636 1.00 38.06 148 LYS A N 1
ATOM 1129 C CA . LYS A 1 148 ? -3.103 -40.493 -43.025 1.00 38.06 148 LYS A CA 1
ATOM 1130 C C . LYS A 1 148 ? -2.065 -39.385 -43.289 1.00 38.06 148 LYS A C 1
ATOM 1132 O O . LYS A 1 148 ? -2.395 -38.220 -43.496 1.00 38.06 148 LYS A O 1
ATOM 1137 N N . LYS A 1 149 ? -0.809 -39.824 -43.442 1.00 42.16 149 LYS A N 1
ATOM 1138 C CA . LYS A 1 149 ? 0.243 -39.127 -44.199 1.00 42.16 149 LYS A CA 1
ATOM 1139 C C . LYS A 1 149 ? -0.263 -38.756 -45.596 1.00 42.16 149 LYS A C 1
ATOM 1141 O O . LYS A 1 149 ? -0.719 -39.629 -46.331 1.00 42.16 149 LYS A O 1
ATOM 1146 N N . THR A 1 150 ? -0.117 -37.487 -45.960 1.00 40.56 150 THR A N 1
ATOM 1147 C CA . THR A 1 150 ? 0.013 -37.062 -47.357 1.00 40.56 150 THR A CA 1
ATOM 1148 C C . THR A 1 150 ? 1.259 -36.195 -47.427 1.00 40.56 150 THR A C 1
ATOM 1150 O O . THR A 1 150 ? 1.347 -35.176 -46.744 1.00 40.56 150 THR A O 1
ATOM 1153 N N . ASP A 1 151 ? 2.235 -36.674 -48.188 1.00 47.25 151 ASP A N 1
ATOM 1154 C CA . ASP A 1 151 ? 3.461 -35.972 -48.527 1.00 47.25 151 ASP A CA 1
ATOM 1155 C C . ASP A 1 151 ? 3.134 -34.695 -49.310 1.00 47.25 151 ASP A C 1
ATOM 1157 O O . ASP A 1 151 ? 2.437 -34.731 -50.323 1.00 47.25 151 ASP A O 1
ATOM 1161 N N . ALA A 1 152 ? 3.654 -33.565 -48.840 1.00 46.34 152 ALA A N 1
ATOM 1162 C CA . ALA A 1 152 ? 3.822 -32.361 -49.639 1.00 46.34 152 ALA A CA 1
ATOM 1163 C C . ALA A 1 152 ? 5.126 -31.694 -49.203 1.00 46.34 152 ALA A C 1
ATOM 1165 O O . ALA A 1 152 ? 5.207 -30.971 -48.208 1.00 46.34 152 ALA A O 1
ATOM 1166 N N . ASP A 1 153 ? 6.158 -32.037 -49.962 1.00 47.53 153 ASP A N 1
ATOM 1167 C CA . ASP A 1 153 ? 7.488 -31.456 -49.967 1.00 47.53 153 ASP A CA 1
ATOM 1168 C C . ASP A 1 153 ? 7.385 -29.921 -49.998 1.00 47.53 153 ASP A C 1
ATOM 1170 O O . ASP A 1 153 ? 6.934 -29.326 -50.976 1.00 47.53 153 ASP A O 1
ATOM 1174 N N . THR A 1 154 ? 7.748 -29.269 -48.893 1.00 43.69 154 THR A N 1
ATOM 1175 C CA . THR A 1 154 ? 7.906 -27.811 -48.839 1.00 43.69 154 THR A CA 1
ATOM 1176 C C . THR A 1 154 ? 9.363 -27.529 -48.483 1.00 43.69 154 THR A C 1
ATOM 1178 O O . THR A 1 154 ? 9.816 -28.000 -47.433 1.00 43.69 154 THR A O 1
ATOM 1181 N N . PRO A 1 155 ? 10.116 -26.770 -49.301 1.00 48.38 155 PRO A N 1
ATOM 1182 C CA . PRO A 1 155 ? 11.501 -26.441 -49.000 1.00 48.38 155 PRO A CA 1
ATOM 1183 C C . PRO A 1 155 ? 11.575 -25.676 -47.677 1.00 48.38 155 PRO A C 1
ATOM 1185 O O . PRO A 1 155 ? 11.106 -24.543 -47.566 1.00 48.38 155 PRO A O 1
ATOM 1188 N N . LYS A 1 156 ? 12.171 -26.296 -46.654 1.00 42.75 156 LYS A N 1
ATOM 1189 C CA . LYS A 1 156 ? 12.585 -25.598 -45.436 1.00 42.75 156 LYS A CA 1
ATOM 1190 C C . LYS A 1 156 ? 13.743 -24.675 -45.797 1.00 42.75 156 LYS A C 1
ATOM 1192 O O . LYS A 1 156 ? 14.902 -25.080 -45.758 1.00 42.75 156 LYS A O 1
ATOM 1197 N N . THR A 1 157 ? 13.429 -23.431 -46.137 1.00 49.00 157 THR A N 1
ATOM 1198 C CA . THR A 1 157 ? 14.414 -22.352 -46.090 1.00 49.00 157 THR A CA 1
ATOM 1199 C C . THR A 1 157 ? 14.932 -22.269 -44.649 1.00 49.00 157 THR A C 1
ATOM 1201 O O . THR A 1 157 ? 14.110 -22.156 -43.733 1.00 49.00 157 THR A O 1
ATOM 1204 N N . PRO A 1 158 ? 16.251 -22.344 -44.405 1.00 49.91 158 PRO A N 1
ATOM 1205 C CA . PRO A 1 158 ? 16.816 -22.140 -43.080 1.00 49.91 158 PRO A CA 1
ATOM 1206 C C . PRO A 1 158 ? 16.526 -20.696 -42.667 1.00 49.91 158 PRO A C 1
ATOM 1208 O O . PRO A 1 158 ? 17.127 -19.757 -43.186 1.00 49.91 158 PRO A O 1
ATOM 1211 N N . VAL A 1 159 ? 15.543 -20.500 -41.792 1.00 52.62 159 VAL A N 1
ATOM 1212 C CA . VAL A 1 159 ? 15.318 -19.201 -41.164 1.00 52.62 159 VAL A CA 1
ATOM 1213 C C . VAL A 1 159 ? 16.368 -19.091 -40.073 1.00 52.62 159 VAL A C 1
ATOM 1215 O O . VAL A 1 159 ? 16.273 -19.764 -39.050 1.00 52.62 159 VAL A O 1
ATOM 1218 N N . ASP A 1 160 ? 17.398 -18.297 -40.341 1.00 52.69 160 ASP A N 1
ATOM 1219 C CA . ASP A 1 160 ? 18.395 -17.900 -39.355 1.00 52.69 160 ASP A CA 1
ATOM 1220 C C . ASP A 1 160 ? 17.676 -17.225 -38.165 1.00 52.69 160 ASP A C 1
ATOM 1222 O O . ASP A 1 160 ? 17.081 -16.156 -38.347 1.00 52.69 160 ASP A O 1
ATOM 1226 N N . PRO A 1 161 ? 17.682 -17.825 -36.958 1.00 56.84 161 PRO A N 1
ATOM 1227 C CA . PRO A 1 161 ? 17.015 -17.269 -35.778 1.00 56.84 161 PRO A CA 1
ATOM 1228 C C . PRO A 1 161 ? 17.681 -15.981 -35.263 1.00 56.84 161 PRO A C 1
ATOM 1230 O O . PRO A 1 161 ? 17.173 -15.355 -34.335 1.00 56.84 161 PRO A O 1
ATOM 1233 N N . THR A 1 162 ? 18.802 -15.579 -35.865 1.00 53.78 162 THR A N 1
ATOM 1234 C CA . THR A 1 162 ? 19.621 -14.432 -35.461 1.00 53.78 162 THR A CA 1
ATOM 1235 C C . THR A 1 162 ? 19.408 -13.198 -36.343 1.00 53.78 162 THR A C 1
ATOM 1237 O O . THR A 1 162 ? 19.909 -12.121 -36.021 1.00 53.78 162 THR A O 1
ATOM 1240 N N . ALA A 1 163 ? 18.657 -13.309 -37.446 1.00 56.44 163 ALA A N 1
ATOM 1241 C CA . ALA A 1 163 ? 18.402 -12.178 -38.332 1.00 56.44 163 ALA A CA 1
ATOM 1242 C C . ALA A 1 163 ? 17.339 -11.233 -37.724 1.00 56.44 163 ALA A C 1
ATOM 1244 O O . ALA A 1 163 ? 16.219 -11.678 -37.454 1.00 56.44 163 ALA A O 1
ATOM 1245 N N . PRO A 1 164 ? 17.625 -9.927 -37.532 1.00 58.12 164 PRO A N 1
ATOM 1246 C CA . PRO A 1 164 ? 16.638 -8.978 -37.028 1.00 58.12 164 PRO A CA 1
ATOM 1247 C C . PRO A 1 164 ? 15.445 -8.933 -37.985 1.00 58.12 164 PRO A C 1
ATOM 1249 O O . PRO A 1 164 ? 15.588 -8.618 -39.171 1.00 58.12 164 PRO A O 1
ATOM 1252 N N . ALA A 1 165 ? 14.263 -9.286 -37.475 1.00 57.72 165 ALA A N 1
ATOM 1253 C CA . ALA A 1 165 ? 13.029 -9.265 -38.242 1.00 57.72 165 ALA A CA 1
ATOM 1254 C C . ALA A 1 165 ? 12.816 -7.854 -38.810 1.00 57.72 165 ALA A C 1
ATOM 1256 O O . ALA A 1 165 ? 12.612 -6.895 -38.067 1.00 57.72 165 ALA A O 1
ATOM 1257 N N . ARG A 1 166 ? 12.898 -7.715 -40.139 1.00 60.97 166 ARG A N 1
ATOM 1258 C CA . ARG A 1 166 ? 12.603 -6.446 -40.813 1.00 60.97 166 ARG A CA 1
ATOM 1259 C C . ARG A 1 166 ? 11.152 -6.067 -40.517 1.00 60.97 166 ARG A C 1
ATOM 1261 O O . ARG A 1 166 ? 10.245 -6.843 -40.823 1.00 60.97 166 ARG A O 1
ATOM 1268 N N . LEU A 1 167 ? 10.959 -4.879 -39.941 1.00 58.06 167 LEU A N 1
ATOM 1269 C CA . LEU A 1 167 ? 9.663 -4.343 -39.501 1.00 58.06 167 LEU A CA 1
ATOM 1270 C C . LEU A 1 167 ? 8.602 -4.355 -40.622 1.00 58.06 167 LEU A C 1
ATOM 1272 O O . LEU A 1 167 ? 7.414 -4.495 -40.351 1.00 58.06 167 LEU A O 1
ATOM 1276 N N . ASP A 1 168 ? 9.049 -4.298 -41.880 1.00 68.94 168 ASP A N 1
ATOM 1277 C CA . ASP A 1 168 ? 8.221 -4.242 -43.092 1.00 68.94 168 ASP A CA 1
ATOM 1278 C C . ASP A 1 168 ? 7.429 -5.529 -43.396 1.00 68.94 168 ASP A C 1
ATOM 1280 O O . ASP A 1 168 ? 6.634 -5.555 -44.334 1.00 68.94 168 ASP A O 1
ATOM 1284 N N . LYS A 1 169 ? 7.644 -6.618 -42.641 1.00 80.50 169 LYS A N 1
ATOM 1285 C CA . LYS A 1 169 ? 6.946 -7.907 -42.830 1.00 80.50 169 LYS A CA 1
ATOM 1286 C C . LYS A 1 169 ? 5.921 -8.238 -41.744 1.00 80.50 169 LYS A C 1
ATOM 1288 O O . LYS A 1 169 ? 5.373 -9.339 -41.751 1.00 80.50 169 LYS A O 1
ATOM 1293 N N . LEU A 1 170 ? 5.669 -7.329 -40.806 1.00 79.12 170 LEU A N 1
ATOM 1294 C CA . LEU A 1 170 ? 4.700 -7.563 -39.738 1.00 79.12 170 LEU A CA 1
ATOM 1295 C C . LEU A 1 170 ? 3.278 -7.309 -40.245 1.00 79.12 170 LEU A C 1
ATOM 1297 O O . LEU A 1 170 ? 2.985 -6.267 -40.830 1.00 79.12 170 LEU A O 1
ATOM 1301 N N . SER A 1 171 ? 2.380 -8.258 -39.996 1.00 90.81 171 SER A N 1
ATOM 1302 C CA . SER A 1 171 ? 0.947 -8.065 -40.237 1.00 90.81 171 SER A CA 1
ATOM 1303 C C . SER A 1 171 ? 0.384 -6.924 -39.367 1.00 90.81 171 SER A C 1
ATOM 1305 O O . SER A 1 171 ? 0.931 -6.636 -38.295 1.00 90.81 171 SER A O 1
ATOM 1307 N N . PRO A 1 172 ? -0.736 -6.289 -39.763 1.00 89.75 172 PRO A N 1
ATOM 1308 C CA . PRO A 1 172 ? -1.392 -5.262 -38.946 1.00 89.75 172 PRO A CA 1
ATOM 1309 C C . PRO A 1 172 ? -1.726 -5.727 -37.517 1.00 89.75 172 PRO A C 1
ATOM 1311 O O . PRO A 1 172 ? -1.627 -4.945 -36.567 1.00 89.75 172 PRO A O 1
ATOM 1314 N N . GLU A 1 173 ? -2.066 -7.008 -37.347 1.00 91.69 173 GLU A N 1
ATOM 1315 C CA . GLU A 1 173 ? -2.314 -7.623 -36.037 1.00 91.69 173 GLU A CA 1
ATOM 1316 C C . GLU A 1 173 ? -1.034 -7.708 -35.198 1.00 91.69 173 GLU A C 1
ATOM 1318 O O . GLU A 1 173 ? -1.028 -7.289 -34.040 1.00 91.69 173 GLU A O 1
ATOM 1323 N N . GLN A 1 174 ? 0.080 -8.157 -35.787 1.00 90.31 174 GLN A N 1
ATOM 1324 C CA . GLN A 1 174 ? 1.379 -8.206 -35.106 1.00 90.31 174 GLN A CA 1
ATOM 1325 C C . GLN A 1 174 ? 1.872 -6.812 -34.709 1.00 90.31 174 GLN A C 1
ATOM 1327 O O . GLN A 1 174 ? 2.416 -6.635 -33.619 1.00 90.31 174 GLN A O 1
ATOM 1332 N N . LEU A 1 175 ? 1.648 -5.806 -35.558 1.00 89.44 175 LEU A N 1
ATOM 1333 C CA . LEU A 1 175 ? 2.005 -4.423 -35.254 1.00 89.44 175 LEU A CA 1
ATOM 1334 C C . LEU A 1 175 ? 1.182 -3.871 -34.080 1.00 89.44 175 LEU A C 1
ATOM 1336 O O . LEU A 1 175 ? 1.718 -3.179 -33.216 1.00 89.44 175 LEU A O 1
ATOM 1340 N N . THR A 1 176 ? -0.110 -4.196 -34.025 1.00 91.69 176 THR A N 1
ATOM 1341 C CA . THR A 1 176 ? -0.986 -3.801 -32.912 1.00 91.69 176 THR A CA 1
ATOM 1342 C C . THR A 1 176 ? -0.577 -4.497 -31.616 1.00 91.69 176 THR A C 1
ATOM 1344 O O . THR A 1 176 ? -0.450 -3.833 -30.587 1.00 91.69 176 THR A O 1
ATOM 1347 N N . ALA A 1 177 ? -0.278 -5.798 -31.669 1.00 92.88 177 ALA A N 1
ATOM 1348 C CA . ALA A 1 177 ? 0.215 -6.555 -30.521 1.00 92.88 177 ALA A CA 1
ATOM 1349 C C . ALA A 1 177 ? 1.544 -5.991 -29.982 1.00 92.88 177 ALA A C 1
ATOM 1351 O O . ALA A 1 177 ? 1.695 -5.820 -28.773 1.00 92.88 177 ALA A O 1
ATOM 1352 N N . LEU A 1 178 ? 2.479 -5.621 -30.865 1.00 92.06 178 LEU A N 1
ATOM 1353 C CA . LEU A 1 178 ? 3.745 -4.986 -30.480 1.00 92.06 178 LEU A CA 1
ATOM 1354 C C . LEU A 1 178 ? 3.540 -3.626 -29.802 1.00 92.06 178 LEU A C 1
ATOM 1356 O O . LEU A 1 178 ? 4.203 -3.334 -28.806 1.00 92.06 178 LEU A O 1
ATOM 1360 N N . ARG A 1 179 ? 2.605 -2.801 -30.296 1.00 92.00 179 ARG A N 1
ATOM 1361 C CA . ARG A 1 179 ? 2.266 -1.521 -29.649 1.00 92.00 179 ARG A CA 1
ATOM 1362 C C . ARG A 1 179 ? 1.699 -1.734 -28.250 1.00 92.00 179 ARG A C 1
ATOM 1364 O O . ARG A 1 179 ? 2.206 -1.139 -27.303 1.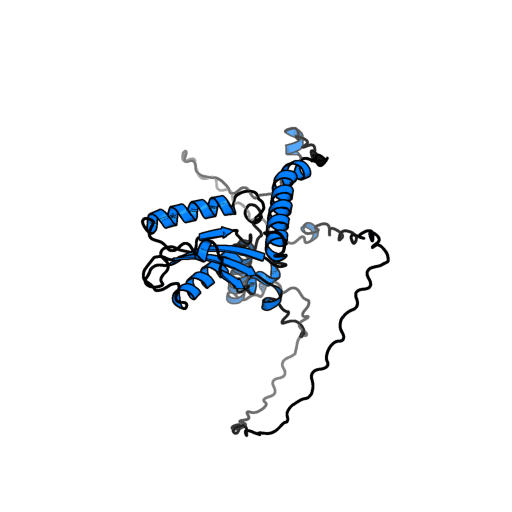00 92.00 179 ARG A O 1
ATOM 1371 N N . GLN A 1 180 ? 0.728 -2.635 -28.108 1.00 94.56 180 GLN A N 1
ATOM 1372 C CA . GLN A 1 180 ? 0.143 -2.977 -26.808 1.00 94.56 180 GLN A CA 1
ATOM 1373 C C . GLN A 1 180 ? 1.196 -3.520 -25.835 1.00 94.56 180 GLN A C 1
ATOM 1375 O O . GLN A 1 180 ? 1.190 -3.188 -24.649 1.00 94.56 180 GLN A O 1
ATOM 1380 N N . GLN A 1 181 ? 2.142 -4.323 -26.329 1.00 93.44 181 GLN A N 1
ATOM 1381 C CA . GLN A 1 181 ? 3.257 -4.808 -25.523 1.00 93.44 181 GLN A CA 1
ATOM 1382 C C . GLN A 1 181 ? 4.160 -3.659 -25.051 1.00 93.44 181 GLN A C 1
ATOM 1384 O O . GLN A 1 181 ? 4.544 -3.631 -23.879 1.00 93.44 181 GLN A O 1
ATOM 1389 N N . GLY A 1 182 ? 4.476 -2.703 -25.929 1.00 93.25 182 GLY A N 1
ATOM 1390 C CA . GLY A 1 182 ? 5.244 -1.505 -25.584 1.00 93.25 182 GLY A CA 1
ATOM 1391 C C . GLY A 1 182 ? 4.549 -0.647 -24.523 1.00 93.25 182 GLY A C 1
ATOM 1392 O O . GLY A 1 182 ? 5.174 -0.269 -23.531 1.00 93.25 182 GLY A O 1
ATOM 1393 N N . GLU A 1 183 ? 3.246 -0.409 -24.678 1.00 94.88 183 GLU A N 1
ATOM 1394 C CA . GLU A 1 183 ? 2.427 0.327 -23.706 1.00 94.88 183 GLU A CA 1
ATOM 1395 C C . GLU A 1 183 ? 2.395 -0.374 -22.346 1.00 94.88 183 GLU A C 1
ATOM 1397 O O . GLU A 1 183 ? 2.633 0.256 -21.313 1.00 94.88 183 GLU A O 1
ATOM 1402 N N . ARG A 1 184 ? 2.189 -1.697 -22.338 1.00 93.75 184 ARG A N 1
ATOM 1403 C CA . ARG A 1 184 ? 2.206 -2.501 -21.112 1.00 93.75 184 ARG A CA 1
ATOM 1404 C C . ARG A 1 184 ? 3.553 -2.414 -20.401 1.00 93.75 184 ARG A C 1
ATOM 1406 O O . ARG A 1 184 ? 3.588 -2.224 -19.189 1.00 93.75 184 ARG A O 1
ATOM 1413 N N . LEU A 1 185 ? 4.664 -2.531 -21.128 1.00 93.50 185 LEU A N 1
ATOM 1414 C CA . LEU A 1 185 ? 6.001 -2.384 -20.545 1.00 93.50 185 LEU A CA 1
ATOM 1415 C C . LEU A 1 185 ? 6.229 -0.975 -19.987 1.00 93.50 185 LEU A C 1
ATOM 1417 O O . LEU A 1 185 ? 6.844 -0.837 -18.929 1.00 93.50 185 LEU A O 1
ATOM 1421 N N . GLY A 1 186 ? 5.710 0.056 -20.659 1.00 93.25 186 GLY A N 1
ATOM 1422 C CA . GLY A 1 186 ? 5.711 1.429 -20.157 1.00 93.25 186 GLY A CA 1
ATOM 1423 C C . GLY A 1 186 ? 4.980 1.553 -18.819 1.00 93.25 186 GLY A C 1
ATOM 1424 O O . GLY A 1 186 ? 5.549 2.063 -17.856 1.00 93.25 186 GLY A O 1
ATOM 1425 N N . GLN A 1 187 ? 3.767 1.005 -18.721 1.00 94.25 187 GLN A N 1
ATOM 1426 C CA . GLN A 1 187 ? 2.978 1.005 -17.484 1.00 94.25 187 GLN A CA 1
ATOM 1427 C C . GLN A 1 187 ? 3.671 0.239 -16.349 1.00 94.25 187 GLN A C 1
ATOM 1429 O O . GLN A 1 187 ? 3.738 0.732 -15.222 1.00 94.25 187 GLN A O 1
ATOM 1434 N N . LEU A 1 188 ? 4.229 -0.940 -16.642 1.00 93.81 188 LEU A N 1
ATOM 1435 C CA . LEU A 1 188 ? 4.972 -1.736 -15.661 1.00 93.81 188 LEU A CA 1
ATOM 1436 C C . LEU A 1 188 ? 6.200 -0.986 -15.140 1.00 93.81 188 LEU A C 1
ATOM 1438 O O . LEU A 1 188 ? 6.441 -0.977 -13.935 1.00 93.81 188 LEU A O 1
ATOM 1442 N N . ARG A 1 189 ? 6.936 -0.291 -16.017 1.00 91.62 189 ARG A N 1
ATOM 1443 C CA . ARG A 1 189 ? 8.030 0.586 -15.584 1.00 91.62 189 ARG A CA 1
ATOM 1444 C C . ARG A 1 189 ? 7.517 1.656 -14.632 1.00 91.62 189 ARG A C 1
ATOM 1446 O O . ARG A 1 189 ? 8.065 1.787 -13.553 1.00 91.62 189 ARG A O 1
ATOM 1453 N N . THR A 1 190 ? 6.437 2.361 -14.959 1.00 92.25 190 THR A N 1
ATOM 1454 C CA . THR A 1 190 ? 5.879 3.381 -14.057 1.00 92.25 190 THR A CA 1
ATOM 1455 C C . THR A 1 190 ? 5.465 2.811 -12.695 1.00 92.25 190 THR A C 1
ATOM 1457 O O . THR A 1 190 ? 5.686 3.461 -11.675 1.00 92.25 190 THR A O 1
ATOM 1460 N N . LEU A 1 191 ? 4.894 1.604 -12.649 1.00 93.69 191 LEU A N 1
ATOM 1461 C CA . LEU A 1 191 ? 4.472 0.964 -11.396 1.00 93.69 191 LEU A CA 1
ATOM 1462 C C . LEU A 1 191 ? 5.643 0.494 -10.527 1.00 93.69 191 LEU A C 1
ATOM 1464 O O . LEU A 1 191 ? 5.531 0.512 -9.298 1.00 93.69 191 LEU A O 1
ATOM 1468 N N . TYR A 1 192 ? 6.740 0.071 -11.154 1.00 93.88 192 TYR A N 1
ATOM 1469 C CA . TYR A 1 192 ? 7.887 -0.530 -10.475 1.00 93.88 192 TYR A CA 1
ATOM 1470 C C . TYR A 1 192 ? 9.175 0.296 -10.584 1.00 93.88 192 TYR A C 1
ATOM 1472 O O . TYR A 1 192 ? 10.256 -0.192 -10.258 1.00 93.88 192 TYR A O 1
ATOM 1480 N N . THR A 1 193 ? 9.074 1.565 -10.974 1.00 92.25 193 THR A N 1
ATOM 1481 C CA . THR A 1 193 ? 10.134 2.550 -10.763 1.00 92.25 193 THR A CA 1
ATOM 1482 C C . THR A 1 193 ? 10.150 2.942 -9.291 1.00 92.25 193 THR A C 1
ATOM 1484 O O . THR A 1 193 ? 9.118 3.274 -8.710 1.00 92.25 193 THR A O 1
ATOM 1487 N N . PHE A 1 194 ? 11.336 2.892 -8.690 1.00 90.38 194 PHE A N 1
ATOM 1488 C CA . PHE A 1 194 ? 11.518 3.204 -7.279 1.00 90.38 194 PHE A CA 1
ATOM 1489 C C . PHE A 1 194 ? 11.348 4.702 -7.006 1.00 90.38 194 PHE A C 1
ATOM 1491 O O . PHE A 1 194 ? 12.115 5.520 -7.513 1.00 90.38 194 PHE A O 1
ATOM 1498 N N . ASN A 1 195 ? 10.402 5.043 -6.135 1.00 85.00 195 ASN A N 1
ATOM 1499 C CA . ASN A 1 195 ? 10.192 6.389 -5.614 1.00 85.00 195 ASN A CA 1
ATOM 1500 C C . ASN A 1 195 ? 10.714 6.455 -4.176 1.00 85.00 195 ASN A C 1
ATOM 1502 O O . ASN A 1 195 ? 10.021 6.104 -3.229 1.00 85.00 195 ASN A O 1
ATOM 1506 N N . GLY A 1 196 ? 11.967 6.885 -4.024 1.00 72.44 196 GLY A N 1
ATOM 1507 C CA . GLY A 1 196 ? 12.686 6.880 -2.748 1.00 72.44 196 GLY A CA 1
ATOM 1508 C C . GLY A 1 196 ? 12.248 7.839 -1.623 1.00 72.44 196 GLY A C 1
ATOM 1509 O O . GLY A 1 196 ? 12.533 7.474 -0.478 1.00 72.44 196 GLY A O 1
ATOM 1510 N N . PRO A 1 197 ? 11.604 9.007 -1.858 1.00 67.81 197 PRO A N 1
ATOM 1511 C CA . PRO A 1 197 ? 11.376 10.012 -0.807 1.00 67.81 197 PRO A CA 1
ATOM 1512 C C . PRO A 1 197 ? 10.669 9.488 0.452 1.00 67.81 197 PRO A C 1
ATOM 1514 O O . PRO A 1 197 ? 11.058 9.859 1.556 1.00 67.81 197 PRO A O 1
ATOM 1517 N N . ASP A 1 198 ? 9.734 8.546 0.300 1.00 61.06 198 ASP A N 1
ATOM 1518 C CA . ASP A 1 198 ? 8.839 8.104 1.383 1.00 61.06 198 ASP A CA 1
ATOM 1519 C C . ASP A 1 198 ? 9.146 6.686 1.909 1.00 61.06 198 ASP A C 1
ATOM 1521 O O . ASP A 1 198 ? 8.408 6.120 2.713 1.00 61.06 198 ASP A O 1
ATOM 1525 N N . THR A 1 199 ? 10.247 6.083 1.452 1.00 65.31 199 THR A N 1
ATOM 1526 C CA . THR A 1 199 ? 10.545 4.645 1.653 1.00 65.31 199 THR A CA 1
ATOM 1527 C C . THR A 1 199 ? 11.349 4.327 2.900 1.00 65.31 199 THR A C 1
ATOM 1529 O O . THR A 1 199 ? 11.479 3.169 3.300 1.00 65.31 199 THR A O 1
ATOM 1532 N N . LYS A 1 200 ? 11.953 5.343 3.514 1.00 64.50 200 LYS A N 1
ATOM 1533 C CA . LYS A 1 200 ? 12.779 5.154 4.699 1.00 64.50 200 LYS A CA 1
ATOM 1534 C C . LYS A 1 200 ? 11.901 5.361 5.923 1.00 64.50 200 LYS A C 1
ATOM 1536 O O . LYS A 1 200 ? 11.566 6.486 6.260 1.00 64.50 200 LYS A O 1
ATOM 1541 N N . GLU A 1 201 ? 11.639 4.283 6.654 1.00 54.38 201 GLU A N 1
ATOM 1542 C CA . GLU A 1 201 ? 11.031 4.318 7.996 1.00 54.38 201 GLU A CA 1
ATOM 1543 C C . GLU A 1 201 ? 11.812 5.249 8.955 1.00 54.38 201 GLU A C 1
ATOM 1545 O O . GLU A 1 201 ? 11.249 5.844 9.867 1.00 54.38 201 GLU A O 1
ATOM 1550 N N . LYS A 1 202 ? 13.116 5.444 8.686 1.00 47.50 202 LYS A N 1
ATOM 1551 C CA . LYS A 1 202 ? 14.016 6.393 9.366 1.00 47.50 202 LYS A CA 1
ATOM 1552 C C . LYS A 1 202 ? 14.168 7.761 8.685 1.00 47.50 202 LYS A C 1
ATOM 1554 O O . LYS A 1 202 ? 14.975 8.561 9.151 1.00 47.50 202 LYS A O 1
ATOM 1559 N N . ALA A 1 203 ? 13.411 8.084 7.634 1.00 53.25 203 ALA A N 1
ATOM 1560 C CA . ALA A 1 203 ? 13.226 9.474 7.198 1.00 53.25 203 ALA A CA 1
ATOM 1561 C C . ALA A 1 203 ? 12.270 10.191 8.174 1.00 53.25 203 ALA A C 1
ATOM 1563 O O . ALA A 1 203 ? 11.192 10.644 7.805 1.00 53.25 203 ALA A O 1
ATOM 1564 N N . GLY A 1 204 ? 12.683 10.201 9.448 1.00 55.44 204 GLY A N 1
ATOM 1565 C CA . GLY A 1 204 ? 12.258 10.994 10.605 1.00 55.44 204 GLY A CA 1
ATOM 1566 C C . GLY A 1 204 ? 10.800 10.968 11.059 1.00 55.44 204 GLY A C 1
ATOM 1567 O O . GLY A 1 204 ? 10.553 10.970 12.260 1.00 55.44 204 GLY A O 1
ATOM 1568 N N . GLY A 1 205 ? 9.837 10.987 10.143 1.00 77.12 205 GLY A N 1
ATOM 1569 C CA . GLY A 1 205 ? 8.460 11.299 10.503 1.00 77.12 205 GLY A CA 1
ATOM 1570 C C . GLY A 1 205 ? 7.400 11.021 9.448 1.00 77.12 205 GLY A C 1
ATOM 1571 O O . GLY A 1 205 ? 6.246 11.304 9.734 1.00 77.12 205 GLY A O 1
ATOM 1572 N N . VAL A 1 206 ? 7.722 10.456 8.276 1.00 85.00 206 VAL A N 1
ATOM 1573 C CA . VAL A 1 206 ? 6.690 10.141 7.263 1.00 85.00 206 VAL A CA 1
ATOM 1574 C C . VAL A 1 206 ? 5.668 9.143 7.814 1.00 85.00 206 VAL A C 1
ATOM 1576 O O . VAL A 1 206 ? 4.469 9.403 7.761 1.00 85.00 206 VAL A O 1
ATOM 1579 N N . PHE A 1 207 ? 6.129 8.052 8.440 1.00 89.31 207 PHE A N 1
ATOM 1580 C CA . PHE A 1 207 ? 5.227 7.091 9.082 1.00 89.31 207 PHE A CA 1
ATOM 1581 C C . PHE A 1 207 ? 4.377 7.761 10.167 1.00 89.31 207 PHE A C 1
ATOM 1583 O O . PHE A 1 207 ? 3.169 7.570 10.205 1.00 89.31 207 PHE A O 1
ATOM 1590 N N . GLN A 1 208 ? 4.983 8.573 11.032 1.00 90.06 208 GLN A N 1
ATOM 1591 C CA . GLN A 1 208 ? 4.306 9.228 12.153 1.00 90.06 208 GLN A CA 1
ATOM 1592 C C . GLN A 1 208 ? 3.298 10.272 11.665 1.00 90.06 208 GLN A C 1
ATOM 1594 O O . GLN A 1 208 ? 2.201 10.350 12.213 1.00 90.06 208 GLN A O 1
ATOM 1599 N N . ALA A 1 209 ? 3.628 11.032 10.620 1.00 91.19 209 ALA A N 1
ATOM 1600 C CA . ALA A 1 209 ? 2.731 11.992 9.988 1.00 91.19 209 ALA A CA 1
ATOM 1601 C C . ALA A 1 209 ? 1.535 11.283 9.336 1.00 91.19 209 ALA A C 1
ATOM 1603 O O . ALA A 1 209 ? 0.385 11.650 9.591 1.00 91.19 209 ALA A O 1
ATOM 1604 N N . ASN A 1 210 ? 1.786 10.212 8.577 1.00 93.31 210 ASN A N 1
ATOM 1605 C CA . ASN A 1 210 ? 0.732 9.413 7.952 1.00 93.31 210 ASN A CA 1
ATOM 1606 C C . ASN A 1 210 ? -0.130 8.695 8.998 1.00 93.31 210 ASN A C 1
ATOM 1608 O O . ASN A 1 210 ? -1.352 8.672 8.881 1.00 93.31 210 ASN A O 1
ATOM 1612 N N . ALA A 1 211 ? 0.482 8.165 10.059 1.00 93.75 211 ALA A N 1
ATOM 1613 C CA . ALA A 1 211 ? -0.224 7.537 11.168 1.00 93.75 211 ALA A CA 1
ATOM 1614 C C . ALA A 1 211 ? -1.091 8.550 11.921 1.00 93.75 211 ALA A C 1
ATOM 1616 O O . ALA A 1 211 ? -2.241 8.249 12.215 1.00 93.75 211 ALA A O 1
ATOM 1617 N N . THR A 1 212 ? -0.592 9.761 12.179 1.00 94.75 212 THR A N 1
ATOM 1618 C CA . THR A 1 212 ? -1.385 10.833 12.806 1.00 94.75 212 THR A CA 1
ATOM 1619 C C . THR A 1 212 ? -2.581 11.198 11.927 1.00 94.75 212 THR A C 1
ATOM 1621 O O . THR A 1 212 ? -3.714 11.183 12.400 1.00 94.75 212 THR A O 1
ATOM 1624 N N . THR A 1 213 ? -2.346 11.392 10.626 1.00 96.25 213 THR A N 1
ATOM 1625 C CA . THR A 1 213 ? -3.401 11.664 9.636 1.00 96.25 213 THR A CA 1
ATOM 1626 C C . THR A 1 213 ? -4.451 10.549 9.610 1.00 96.25 213 THR A C 1
ATOM 1628 O O . THR A 1 213 ? -5.652 10.818 9.583 1.00 96.25 213 THR A O 1
ATOM 1631 N N . PHE A 1 214 ? -4.015 9.289 9.677 1.00 97.31 214 PHE A N 1
ATOM 1632 C CA . PHE A 1 214 ? -4.902 8.133 9.755 1.00 97.31 214 PHE A CA 1
ATOM 1633 C C . PHE A 1 214 ? -5.721 8.110 11.053 1.00 97.31 214 PHE A C 1
ATOM 1635 O O . PHE A 1 214 ? -6.921 7.853 11.006 1.00 97.31 214 PHE A O 1
ATOM 1642 N N . ILE A 1 215 ? -5.111 8.390 12.209 1.00 96.88 215 ILE A N 1
ATOM 1643 C CA . ILE A 1 215 ? -5.822 8.443 13.495 1.00 96.88 215 ILE A CA 1
ATOM 1644 C C . ILE A 1 215 ? -6.882 9.547 13.488 1.00 96.88 215 ILE A C 1
ATOM 1646 O O . ILE A 1 215 ? -7.990 9.329 13.980 1.00 96.88 215 ILE A O 1
ATOM 1650 N N . ASP A 1 216 ? -6.579 10.708 12.914 1.00 96.88 216 ASP A N 1
ATOM 1651 C CA . ASP A 1 216 ? -7.534 11.813 12.819 1.00 96.88 216 ASP A CA 1
ATOM 1652 C C . ASP A 1 216 ? -8.693 11.479 11.869 1.00 96.88 216 ASP A C 1
ATOM 1654 O O . ASP A 1 216 ? -9.860 11.703 12.209 1.00 96.88 216 ASP A O 1
ATOM 1658 N N . LEU A 1 217 ? -8.398 10.844 10.729 1.00 97.56 217 LEU A N 1
ATOM 1659 C CA . LEU A 1 217 ? -9.411 10.295 9.824 1.00 97.56 217 LEU A CA 1
ATOM 1660 C C . LEU A 1 217 ? -10.294 9.257 10.536 1.00 97.56 217 LEU A C 1
ATOM 1662 O O . LEU A 1 217 ? -11.522 9.329 10.470 1.00 97.56 217 LEU A O 1
ATOM 1666 N N . ALA A 1 218 ? -9.682 8.325 11.266 1.00 97.50 218 ALA A N 1
ATOM 1667 C CA . ALA A 1 218 ? -10.386 7.294 12.014 1.00 97.50 218 ALA A CA 1
ATOM 1668 C C . ALA A 1 218 ? -11.289 7.893 13.097 1.00 97.50 218 ALA A C 1
ATOM 1670 O O . ALA A 1 218 ? -12.449 7.498 13.209 1.00 97.50 218 ALA A O 1
ATOM 1671 N N . LYS A 1 219 ? -10.819 8.887 13.859 1.00 97.19 219 LYS A N 1
ATOM 1672 C CA . LYS A 1 219 ? -11.650 9.599 14.845 1.00 97.19 219 LYS A CA 1
ATOM 1673 C C . LYS A 1 219 ? -12.846 10.278 14.186 1.00 97.19 219 LYS A C 1
ATOM 1675 O O . LYS A 1 219 ? -13.953 10.164 14.705 1.00 97.19 219 LYS A O 1
ATOM 1680 N N . LYS A 1 220 ? -12.641 10.928 13.035 1.00 97.69 220 LYS A N 1
ATOM 1681 C CA . LYS A 1 220 ? -13.713 11.584 12.272 1.00 97.69 220 LYS A CA 1
ATOM 1682 C C . LYS A 1 220 ? -14.785 10.593 11.813 1.00 97.69 220 LYS A C 1
ATOM 1684 O O . LYS A 1 220 ? -15.967 10.895 11.925 1.00 97.69 220 LYS A O 1
ATOM 1689 N N . ILE A 1 221 ? -14.386 9.421 11.321 1.00 97.12 221 ILE A N 1
ATOM 1690 C CA . ILE A 1 221 ? -15.315 8.398 10.809 1.00 97.12 221 ILE A CA 1
ATOM 1691 C C . ILE A 1 221 ? -16.051 7.683 11.944 1.00 97.12 221 ILE A C 1
ATOM 1693 O O . ILE A 1 221 ? -17.242 7.407 11.841 1.00 97.12 221 ILE A O 1
ATOM 1697 N N . THR A 1 222 ? -15.343 7.372 13.026 1.00 96.31 222 THR A N 1
ATOM 1698 C CA . THR A 1 222 ? -15.856 6.507 14.101 1.00 96.31 222 THR A CA 1
ATOM 1699 C C . THR A 1 222 ? -16.492 7.281 15.254 1.00 96.31 222 THR A C 1
ATOM 1701 O O . THR A 1 222 ? -17.021 6.673 16.184 1.00 96.31 222 THR A O 1
ATOM 1704 N N . GLY A 1 223 ? -16.397 8.615 15.251 1.00 95.12 223 GLY A N 1
ATOM 1705 C CA . GLY A 1 223 ? -16.779 9.450 16.392 1.00 95.12 223 GLY A CA 1
ATOM 1706 C C . GLY A 1 223 ? -15.954 9.159 17.652 1.00 95.12 223 GLY A C 1
ATOM 1707 O O . GLY A 1 223 ? -16.415 9.414 18.759 1.00 95.12 223 GLY A O 1
ATOM 1708 N N . GLY A 1 224 ? -14.764 8.564 17.499 1.00 91.56 224 GLY A N 1
ATOM 1709 C CA . GLY A 1 224 ? -13.924 8.097 18.605 1.00 91.56 224 GLY A CA 1
ATOM 1710 C C . GLY A 1 224 ? -14.306 6.726 19.179 1.00 91.56 224 GLY A C 1
ATOM 1711 O O . GLY A 1 224 ? -13.630 6.255 20.090 1.00 91.56 224 GLY A O 1
ATOM 1712 N N . ASN A 1 225 ? -15.340 6.058 18.656 1.00 91.50 225 ASN A N 1
ATOM 1713 C CA . ASN A 1 225 ? -15.741 4.720 19.097 1.00 91.50 225 ASN A CA 1
ATOM 1714 C C . ASN A 1 225 ? -15.115 3.630 18.212 1.00 91.50 225 ASN A C 1
ATOM 1716 O O . ASN A 1 225 ? -15.786 3.011 17.380 1.00 91.50 225 ASN A O 1
ATOM 1720 N N . ALA A 1 226 ? -13.815 3.407 18.392 1.00 94.19 226 ALA A N 1
ATOM 1721 C CA . ALA A 1 226 ? -13.072 2.368 17.692 1.00 94.19 226 ALA A CA 1
ATOM 1722 C C . ALA A 1 226 ? -12.132 1.614 18.637 1.00 94.19 226 ALA A C 1
ATOM 1724 O O . ALA A 1 226 ? -11.605 2.179 19.595 1.00 94.19 226 ALA A O 1
ATOM 1725 N N . ASP A 1 227 ? -11.918 0.335 18.351 1.00 93.00 227 ASP A N 1
ATOM 1726 C CA . ASP A 1 227 ? -10.888 -0.480 18.985 1.00 93.00 227 ASP A CA 1
ATOM 1727 C C . ASP A 1 227 ? -9.540 -0.241 18.287 1.00 93.00 227 ASP A C 1
ATOM 1729 O O . ASP A 1 227 ? -9.396 -0.480 17.085 1.00 93.00 227 ASP A O 1
ATOM 1733 N N . ASP A 1 228 ? -8.562 0.258 19.047 1.00 93.25 228 ASP A N 1
ATOM 1734 C CA . ASP A 1 228 ? -7.216 0.596 18.577 1.00 93.25 228 ASP A CA 1
ATOM 1735 C C . ASP A 1 228 ? -6.154 -0.456 18.946 1.00 93.25 228 ASP A C 1
ATOM 1737 O O . ASP A 1 228 ? -4.970 -0.290 18.635 1.00 93.25 228 ASP A O 1
ATOM 1741 N N . SER A 1 229 ? -6.544 -1.552 19.605 1.00 88.81 229 SER A N 1
ATOM 1742 C CA . SER A 1 229 ? -5.609 -2.563 20.120 1.00 88.81 229 SER A CA 1
ATOM 1743 C C . SER A 1 229 ? -4.721 -3.165 19.019 1.00 88.81 229 SER A C 1
ATOM 1745 O O . SER A 1 229 ? -3.520 -3.391 19.218 1.00 88.81 229 SER A O 1
ATOM 1747 N N . ARG A 1 230 ? -5.287 -3.335 17.818 1.00 87.31 230 ARG A N 1
ATOM 1748 C CA . ARG A 1 230 ? -4.630 -3.870 16.613 1.00 87.31 230 ARG A CA 1
ATOM 1749 C C . ARG A 1 230 ? -3.801 -2.848 15.832 1.00 87.31 230 ARG A C 1
ATOM 1751 O O . ARG A 1 230 ? -3.077 -3.227 14.916 1.00 87.31 230 ARG A O 1
ATOM 1758 N N . LEU A 1 231 ? -3.840 -1.566 16.197 1.00 90.50 231 LEU A N 1
ATOM 1759 C CA . LEU A 1 231 ? -2.852 -0.597 15.710 1.00 90.50 231 LEU A CA 1
ATOM 1760 C C . LEU A 1 231 ? -1.517 -0.741 16.446 1.00 90.50 231 LEU A C 1
ATOM 1762 O O . LEU A 1 231 ? -0.457 -0.568 15.847 1.00 90.50 231 LEU A O 1
ATOM 1766 N N . LYS A 1 232 ? -1.571 -1.076 17.743 1.00 89.00 232 LYS A N 1
ATOM 1767 C CA . LYS A 1 232 ? -0.390 -1.270 18.606 1.00 89.00 232 LYS A CA 1
ATOM 1768 C C . LYS A 1 232 ? 0.287 -2.620 18.364 1.00 89.00 232 LYS A C 1
ATOM 1770 O O . LYS A 1 232 ? 1.486 -2.755 18.585 1.00 89.00 232 LYS A O 1
ATOM 1775 N N . THR A 1 233 ? -0.481 -3.605 17.904 1.00 91.94 233 THR A N 1
ATOM 1776 C CA . THR A 1 233 ? -0.014 -4.957 17.575 1.00 91.94 233 THR A CA 1
ATOM 1777 C C . THR A 1 233 ? -0.259 -5.243 16.091 1.00 91.94 233 THR A C 1
ATOM 1779 O O . THR A 1 233 ? -1.300 -5.796 15.739 1.00 91.94 233 THR A O 1
ATOM 1782 N N . PRO A 1 234 ? 0.661 -4.825 15.200 1.00 92.31 234 PRO A N 1
ATOM 1783 C CA . PRO A 1 234 ? 0.438 -4.916 13.764 1.00 92.31 234 PRO A CA 1
ATOM 1784 C C . PRO A 1 234 ? 0.316 -6.366 13.291 1.00 92.31 234 PRO A C 1
ATOM 1786 O O . PRO A 1 234 ? 1.058 -7.253 13.725 1.00 92.31 234 PRO A O 1
ATOM 1789 N N . GLU A 1 235 ? -0.596 -6.592 12.351 1.00 94.31 235 GLU A N 1
ATOM 1790 C CA . GLU A 1 235 ? -0.726 -7.859 11.648 1.00 94.31 235 GLU A CA 1
ATOM 1791 C C . GLU A 1 235 ? 0.402 -7.978 10.622 1.00 94.31 235 GLU A C 1
ATOM 1793 O O . GLU A 1 235 ? 0.459 -7.231 9.647 1.00 94.31 235 GLU A O 1
ATOM 1798 N N . ARG A 1 236 ? 1.328 -8.911 10.852 1.00 95.81 236 ARG A N 1
ATOM 1799 C CA . ARG A 1 236 ? 2.410 -9.184 9.903 1.00 95.81 236 ARG A CA 1
ATOM 1800 C C . ARG A 1 236 ? 1.902 -10.076 8.782 1.00 95.81 236 ARG A C 1
ATOM 1802 O O . ARG A 1 236 ? 1.469 -11.197 9.043 1.00 95.81 236 ARG A O 1
ATOM 1809 N N . VAL A 1 237 ? 2.012 -9.592 7.551 1.00 96.06 237 VAL A N 1
ATOM 1810 C CA . VAL A 1 237 ? 1.535 -10.276 6.348 1.00 96.06 237 VAL A CA 1
ATOM 1811 C C . VAL A 1 237 ? 2.707 -10.506 5.403 1.00 96.06 237 VAL A C 1
ATOM 1813 O O . VAL A 1 237 ? 3.492 -9.601 5.115 1.00 96.06 237 VAL A O 1
ATOM 1816 N N . THR A 1 238 ? 2.845 -11.731 4.905 1.00 95.38 238 THR A N 1
ATOM 1817 C CA . THR A 1 238 ? 3.731 -11.997 3.769 1.00 95.38 238 THR A CA 1
ATOM 1818 C C . THR A 1 238 ? 2.993 -11.587 2.504 1.00 95.38 238 THR A C 1
ATOM 1820 O O . THR A 1 238 ? 2.056 -12.265 2.092 1.00 95.38 238 THR A O 1
ATOM 1823 N N . GLY A 1 239 ? 3.392 -10.457 1.924 1.00 92.19 239 GLY A N 1
ATOM 1824 C CA . GLY A 1 239 ? 2.720 -9.887 0.764 1.00 92.19 239 GLY A CA 1
ATOM 1825 C C . GLY A 1 239 ? 2.877 -10.759 -0.474 1.00 92.19 239 GLY A C 1
ATOM 1826 O O . GLY A 1 239 ? 3.953 -11.308 -0.729 1.00 92.19 239 GLY A O 1
ATOM 1827 N N . VAL A 1 240 ? 1.814 -10.845 -1.275 1.00 93.69 240 VAL A N 1
ATOM 1828 C CA . VAL A 1 240 ? 1.883 -11.455 -2.605 1.00 93.69 240 VAL A CA 1
ATOM 1829 C C . VAL A 1 240 ? 2.789 -10.593 -3.479 1.00 93.69 240 VAL A C 1
ATOM 1831 O O . VAL A 1 240 ? 2.524 -9.410 -3.679 1.00 93.69 240 VAL A O 1
ATOM 1834 N N . PHE A 1 241 ? 3.872 -11.175 -3.992 1.00 94.31 241 PHE A N 1
ATOM 1835 C CA . PHE A 1 241 ? 4.810 -10.468 -4.855 1.00 94.31 241 PHE A CA 1
ATOM 1836 C C . PHE A 1 241 ? 4.389 -10.647 -6.325 1.00 94.31 241 PHE A C 1
ATOM 1838 O O . PHE A 1 241 ? 4.462 -11.770 -6.838 1.00 94.31 241 PHE A O 1
ATOM 1845 N N . PRO A 1 242 ? 3.944 -9.585 -7.026 1.00 95.31 242 PRO A N 1
ATOM 1846 C CA . PRO A 1 242 ? 3.486 -9.697 -8.408 1.00 95.31 242 PRO A CA 1
ATOM 1847 C C . PRO A 1 242 ? 4.606 -10.195 -9.326 1.00 95.31 242 PRO A C 1
ATOM 1849 O O . PRO A 1 242 ? 5.742 -9.722 -9.251 1.00 95.31 242 PRO A O 1
ATOM 1852 N N . LYS A 1 243 ? 4.302 -11.138 -10.223 1.00 93.75 243 LYS A N 1
ATOM 1853 C CA . LYS A 1 243 ? 5.314 -11.747 -11.110 1.00 93.75 243 LYS A CA 1
ATOM 1854 C C . LYS A 1 243 ? 5.920 -10.721 -12.065 1.00 93.75 243 LYS A C 1
ATOM 1856 O O . LYS A 1 243 ? 7.111 -10.752 -12.360 1.00 93.75 243 LYS A O 1
ATOM 1861 N N . GLU A 1 244 ? 5.110 -9.774 -12.510 1.00 93.50 244 GLU A N 1
ATOM 1862 C CA . GLU A 1 244 ? 5.511 -8.643 -13.336 1.00 93.50 244 GLU A CA 1
ATOM 1863 C C . GLU A 1 244 ? 6.479 -7.680 -12.632 1.00 93.50 244 GLU A C 1
ATOM 1865 O O . GLU A 1 244 ? 7.175 -6.936 -13.318 1.00 93.50 244 GLU A O 1
ATOM 1870 N N . ALA A 1 245 ? 6.577 -7.717 -11.296 1.00 95.00 245 ALA A N 1
ATOM 1871 C CA . ALA A 1 245 ? 7.527 -6.916 -10.525 1.00 95.00 245 ALA A CA 1
ATOM 1872 C C . ALA A 1 245 ? 8.941 -7.522 -10.514 1.00 95.00 245 ALA A C 1
ATOM 1874 O O . ALA A 1 245 ? 9.915 -6.803 -10.283 1.00 95.00 245 ALA A O 1
ATOM 1875 N N . CYS A 1 246 ? 9.075 -8.826 -10.784 1.00 93.69 246 CYS A N 1
ATOM 1876 C CA . CYS A 1 246 ? 10.339 -9.563 -10.718 1.00 93.69 246 CYS A CA 1
ATOM 1877 C C . CYS A 1 246 ? 11.509 -8.946 -11.510 1.00 93.69 246 CYS A C 1
ATOM 1879 O O . CYS A 1 246 ? 12.613 -8.898 -10.964 1.00 93.69 246 CYS A O 1
ATOM 1881 N N . PRO A 1 247 ? 11.337 -8.447 -12.753 1.00 92.50 247 PRO A N 1
ATOM 1882 C CA . PRO A 1 247 ? 12.446 -7.823 -13.476 1.00 92.50 247 PRO A CA 1
ATOM 1883 C C . PRO A 1 247 ? 12.842 -6.440 -12.930 1.00 92.50 247 PRO A C 1
ATOM 1885 O O . PRO A 1 247 ? 13.945 -5.975 -13.217 1.00 92.50 247 PRO A O 1
ATOM 1888 N N . PHE A 1 248 ? 11.980 -5.782 -12.148 1.00 91.75 248 PHE A N 1
ATOM 1889 C CA . PHE A 1 248 ? 12.167 -4.392 -11.712 1.00 91.75 248 PHE A CA 1
ATOM 1890 C C . PHE A 1 248 ? 12.603 -4.269 -10.250 1.00 91.75 248 PHE A C 1
ATOM 1892 O O . PHE A 1 248 ? 13.423 -3.416 -9.911 1.00 91.75 248 PHE A O 1
ATOM 1899 N N . VAL A 1 249 ? 12.077 -5.123 -9.370 1.00 91.19 249 VAL A N 1
ATOM 1900 C CA . VAL A 1 249 ? 12.273 -5.005 -7.925 1.00 91.19 249 VAL A CA 1
ATOM 1901 C C . VAL A 1 249 ? 13.219 -6.088 -7.424 1.00 91.19 249 VAL A C 1
ATOM 1903 O O . VAL A 1 249 ? 12.953 -7.282 -7.530 1.00 91.19 249 VAL A O 1
ATOM 1906 N N . ARG A 1 250 ? 14.333 -5.660 -6.820 1.00 88.62 250 ARG A N 1
ATOM 1907 C CA . ARG A 1 250 ? 15.344 -6.553 -6.237 1.00 88.62 250 ARG A CA 1
ATOM 1908 C C . ARG A 1 250 ? 15.382 -6.447 -4.717 1.00 88.62 250 ARG A C 1
ATOM 1910 O O . ARG A 1 250 ? 15.463 -5.345 -4.175 1.00 88.62 250 ARG A O 1
ATOM 1917 N N . GLY A 1 251 ? 15.435 -7.593 -4.041 1.00 88.88 251 GLY A N 1
ATOM 1918 C CA . GLY A 1 251 ? 15.555 -7.700 -2.583 1.00 88.88 251 GLY A CA 1
ATOM 1919 C C . GLY A 1 251 ? 14.244 -7.477 -1.823 1.00 88.88 251 GLY A C 1
ATOM 1920 O O . GLY A 1 251 ? 13.231 -7.110 -2.409 1.00 88.88 251 GLY A O 1
ATOM 1921 N N . PHE A 1 252 ? 14.289 -7.695 -0.509 1.00 89.50 252 PHE A N 1
ATOM 1922 C CA . PHE A 1 252 ? 13.131 -7.559 0.378 1.00 89.50 252 PHE A CA 1
ATOM 1923 C C . PHE A 1 252 ? 12.605 -6.127 0.419 1.00 89.50 252 PHE A C 1
ATOM 1925 O O . PHE A 1 252 ? 13.392 -5.174 0.411 1.00 89.50 252 PHE A O 1
ATOM 1932 N N . ARG A 1 253 ? 11.283 -5.976 0.489 1.00 92.69 253 ARG A N 1
ATOM 1933 C CA . ARG A 1 253 ? 10.628 -4.687 0.731 1.00 92.69 253 ARG A CA 1
ATOM 1934 C C . ARG A 1 253 ? 9.605 -4.814 1.841 1.00 92.69 253 ARG A C 1
ATOM 1936 O O . ARG A 1 253 ? 8.910 -5.818 1.928 1.00 92.69 253 ARG A O 1
ATOM 1943 N N . ASN A 1 254 ? 9.527 -3.772 2.656 1.00 93.62 254 ASN A N 1
ATOM 1944 C CA . ASN A 1 254 ? 8.556 -3.669 3.730 1.00 93.62 254 ASN A CA 1
ATOM 1945 C C . ASN A 1 254 ? 7.645 -2.480 3.446 1.00 93.62 254 ASN A C 1
ATOM 1947 O O . ASN A 1 254 ? 8.090 -1.488 2.867 1.00 93.62 254 ASN A O 1
ATOM 1951 N N . ALA A 1 255 ? 6.395 -2.589 3.866 1.00 95.12 255 ALA A N 1
ATOM 1952 C CA . ALA A 1 255 ? 5.446 -1.490 3.860 1.00 95.12 255 ALA A CA 1
ATOM 1953 C C . ALA A 1 255 ? 4.457 -1.658 5.007 1.00 95.12 255 ALA A C 1
ATOM 1955 O O . ALA A 1 255 ? 4.238 -2.766 5.496 1.00 95.12 255 ALA A O 1
ATOM 1956 N N . SER A 1 256 ? 3.853 -0.553 5.419 1.00 95.81 256 SER A N 1
ATOM 1957 C CA . SER A 1 256 ? 2.845 -0.547 6.470 1.00 95.81 256 SER A CA 1
ATOM 1958 C C . SER A 1 256 ? 1.604 0.172 5.984 1.00 95.81 256 SER A C 1
ATOM 1960 O O . SER A 1 256 ? 1.683 1.261 5.415 1.00 95.81 256 SER A O 1
ATOM 1962 N N . PHE A 1 257 ? 0.452 -0.420 6.259 1.00 97.56 257 PHE A N 1
ATOM 1963 C CA . PHE A 1 257 ? -0.854 0.093 5.874 1.00 97.56 257 PHE A CA 1
ATOM 1964 C C . PHE A 1 257 ? -1.776 0.085 7.083 1.00 97.56 257 PHE A C 1
ATOM 1966 O O . PHE A 1 257 ? -1.580 -0.685 8.025 1.00 97.56 257 PHE A O 1
ATOM 1973 N N . ALA A 1 258 ? -2.798 0.926 7.050 1.00 97.94 258 ALA A N 1
ATOM 1974 C CA . ALA A 1 258 ? -3.837 0.945 8.059 1.00 97.94 258 ALA A CA 1
ATOM 1975 C C . ALA A 1 258 ? -5.220 0.874 7.421 1.00 97.94 258 ALA A C 1
ATOM 1977 O O . ALA A 1 258 ? -5.463 1.454 6.364 1.00 97.94 258 ALA A O 1
ATOM 1978 N N . ALA A 1 259 ? -6.130 0.160 8.072 1.00 98.12 259 ALA A N 1
ATOM 1979 C CA . ALA A 1 259 ? -7.506 0.010 7.630 1.00 98.12 259 ALA A CA 1
ATOM 1980 C C . ALA A 1 259 ? -8.476 0.319 8.770 1.00 98.12 259 ALA A C 1
ATOM 1982 O O . ALA A 1 259 ? -8.203 0.027 9.938 1.00 98.12 259 ALA A O 1
ATOM 1983 N N . ILE A 1 260 ? -9.624 0.882 8.400 1.00 98.00 260 ILE A N 1
ATOM 1984 C CA . ILE A 1 260 ? -10.762 1.104 9.291 1.00 98.00 260 ILE A CA 1
ATOM 1985 C C . ILE A 1 260 ? -11.828 0.092 8.884 1.00 98.00 260 ILE A C 1
ATOM 1987 O O . ILE A 1 260 ? -12.417 0.209 7.809 1.00 98.00 260 ILE A O 1
ATOM 1991 N N . VAL A 1 261 ? -12.061 -0.911 9.723 1.00 97.69 261 VAL A N 1
ATOM 1992 C CA . VAL A 1 261 ? -13.053 -1.961 9.477 1.00 97.69 261 VAL A CA 1
ATOM 1993 C C . VAL A 1 261 ? -14.313 -1.638 10.275 1.00 97.69 261 VAL A C 1
ATOM 1995 O O . VAL A 1 261 ? -14.252 -1.349 11.471 1.00 97.69 261 VAL A O 1
ATOM 1998 N N . LYS A 1 262 ? -15.460 -1.644 9.602 1.00 97.00 262 LYS A N 1
ATOM 1999 C CA . LYS A 1 262 ? -16.781 -1.441 10.193 1.00 97.00 262 LYS A CA 1
ATOM 2000 C C . LYS A 1 262 ? -17.211 -2.668 11.013 1.00 97.00 262 LYS A C 1
ATOM 2002 O O . LYS A 1 262 ? -16.716 -3.770 10.771 1.00 97.00 262 LYS A O 1
ATOM 2007 N N . PRO A 1 263 ? -18.195 -2.514 11.918 1.00 95.69 263 PRO A N 1
ATOM 2008 C CA . PRO A 1 263 ? -18.783 -3.637 12.656 1.00 95.69 263 PRO A CA 1
ATOM 2009 C C . PRO A 1 263 ? 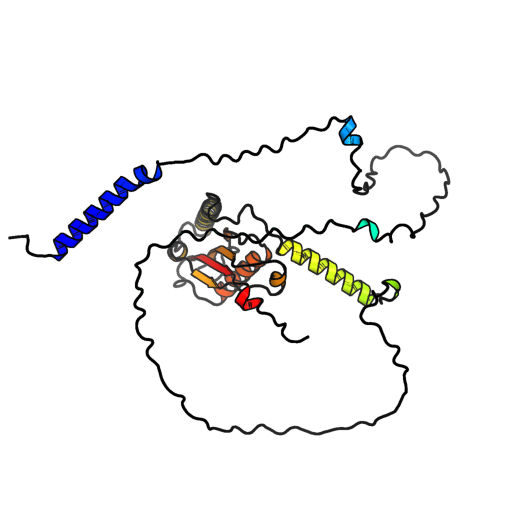-19.320 -4.775 11.765 1.00 95.69 263 PRO A C 1
ATOM 2011 O O . PRO A 1 263 ? -19.304 -5.935 12.166 1.00 95.69 263 PRO A O 1
ATOM 2014 N N . ASP A 1 264 ? -19.755 -4.459 10.540 1.00 95.00 264 ASP A N 1
ATOM 2015 C CA . ASP A 1 264 ? -20.255 -5.430 9.554 1.00 95.00 264 ASP A CA 1
ATOM 2016 C C . ASP A 1 264 ? -19.146 -6.229 8.835 1.00 95.00 264 ASP A C 1
ATOM 2018 O O . ASP A 1 264 ? -19.442 -7.084 8.000 1.00 95.00 264 ASP A O 1
ATOM 2022 N N . GLY A 1 265 ? -17.872 -5.970 9.151 1.00 94.44 265 GLY A N 1
ATOM 2023 C CA . GLY A 1 265 ? -16.720 -6.608 8.515 1.00 94.44 265 GLY A CA 1
ATOM 2024 C C . GLY A 1 265 ? -16.324 -6.000 7.167 1.00 94.44 265 GLY A C 1
ATOM 2025 O O . GLY A 1 265 ? -15.472 -6.557 6.482 1.00 94.44 265 GLY A O 1
ATOM 2026 N N . THR A 1 266 ? -16.903 -4.868 6.762 1.00 96.31 266 THR A N 1
ATOM 2027 C CA . THR A 1 266 ? -16.507 -4.141 5.546 1.00 96.31 266 THR A CA 1
ATOM 2028 C C . THR A 1 266 ? -15.531 -3.008 5.853 1.00 96.31 266 THR A C 1
ATOM 2030 O O . THR A 1 266 ? -15.385 -2.569 6.991 1.00 96.31 266 THR A O 1
ATOM 2033 N N . LEU A 1 267 ? -14.835 -2.507 4.834 1.00 97.31 267 LEU A N 1
ATOM 2034 C CA . LEU A 1 267 ? -13.979 -1.331 4.980 1.00 97.31 267 LEU A CA 1
ATOM 2035 C C . LEU A 1 267 ? -14.821 -0.048 5.046 1.00 97.31 267 LEU A C 1
ATOM 2037 O O . LEU A 1 267 ? -15.761 0.134 4.271 1.00 97.31 267 LEU A O 1
ATOM 2041 N N . ALA A 1 268 ? -14.477 0.852 5.967 1.00 97.38 268 ALA A N 1
ATOM 2042 C CA . ALA A 1 268 ? -15.059 2.191 6.027 1.00 97.38 268 ALA A CA 1
ATOM 2043 C C . ALA A 1 268 ? -14.502 3.110 4.939 1.00 97.38 268 ALA A C 1
ATOM 2045 O O . ALA A 1 268 ? -15.262 3.859 4.339 1.00 97.38 268 ALA A O 1
ATOM 2046 N N . GLU A 1 269 ? -13.206 2.990 4.670 1.00 97.19 269 GLU A N 1
ATOM 2047 C CA . GLU A 1 269 ? -12.465 3.713 3.640 1.00 97.19 269 GLU A CA 1
ATOM 2048 C C . GLU A 1 269 ? -11.419 2.773 3.023 1.00 97.19 269 GLU A C 1
ATOM 2050 O O . GLU A 1 269 ? -11.076 1.752 3.641 1.00 97.19 269 GLU A O 1
ATOM 2055 N N . PRO A 1 270 ? -10.877 3.096 1.836 1.00 97.50 270 PRO A N 1
ATOM 2056 C CA . PRO A 1 270 ? -9.721 2.397 1.297 1.00 97.50 270 PRO A CA 1
ATOM 2057 C C . PRO A 1 270 ? -8.551 2.368 2.299 1.00 97.50 270 PRO A C 1
ATOM 2059 O O . PRO A 1 270 ? -8.356 3.332 3.050 1.00 97.50 270 PRO A O 1
ATOM 2062 N N . PRO A 1 271 ? -7.742 1.291 2.320 1.00 98.00 271 PRO A N 1
ATOM 2063 C CA . PRO A 1 271 ? -6.570 1.218 3.181 1.00 98.00 271 PRO A CA 1
ATOM 2064 C C . PRO A 1 271 ? -5.628 2.408 2.959 1.00 98.00 271 PRO A C 1
ATOM 2066 O O . PRO A 1 271 ? -5.309 2.776 1.830 1.00 98.00 271 PRO A O 1
ATOM 2069 N N . THR A 1 272 ? -5.174 3.007 4.055 1.00 97.19 272 THR A N 1
ATOM 2070 C CA . THR A 1 272 ? -4.254 4.145 4.047 1.00 97.19 272 THR A CA 1
ATOM 2071 C C . THR A 1 272 ? -2.816 3.646 4.102 1.00 97.19 272 THR A C 1
ATOM 2073 O O . THR A 1 272 ? -2.479 2.799 4.931 1.00 97.19 272 THR A O 1
ATOM 2076 N N . VAL A 1 273 ? -1.949 4.184 3.245 1.00 96.12 273 VAL A N 1
ATOM 2077 C CA . VAL A 1 273 ? -0.516 3.869 3.262 1.00 96.12 273 VAL A CA 1
ATOM 2078 C C . VAL A 1 273 ? 0.150 4.631 4.407 1.00 96.12 273 VAL A C 1
ATOM 2080 O O . VAL A 1 273 ? 0.128 5.859 4.431 1.00 96.12 273 VAL A O 1
ATOM 2083 N N . LEU A 1 274 ? 0.748 3.914 5.358 1.00 94.75 274 LEU A N 1
ATOM 2084 C CA . LEU A 1 274 ? 1.543 4.517 6.431 1.00 94.75 274 LEU A CA 1
ATOM 2085 C C . LEU A 1 274 ? 3.018 4.615 6.034 1.00 94.75 274 LEU A C 1
ATOM 2087 O O . LEU A 1 274 ? 3.651 5.648 6.242 1.00 94.75 274 LEU A O 1
ATOM 2091 N N . LEU A 1 275 ? 3.542 3.544 5.439 1.00 93.69 275 LEU A N 1
ATOM 2092 C CA . LEU A 1 275 ? 4.901 3.436 4.918 1.00 93.69 275 LEU A CA 1
ATOM 2093 C C . LEU A 1 275 ? 4.850 2.720 3.567 1.00 93.69 275 LEU A C 1
ATOM 2095 O O . LEU A 1 275 ? 4.380 1.587 3.497 1.00 93.69 275 LEU A O 1
ATOM 2099 N N . THR A 1 276 ? 5.335 3.372 2.513 1.00 93.94 276 THR A N 1
ATOM 2100 C CA . THR A 1 276 ? 5.375 2.808 1.154 1.00 93.94 276 THR A CA 1
ATOM 2101 C C . THR A 1 276 ? 6.579 1.884 0.960 1.00 93.94 276 THR A C 1
ATOM 2103 O O . THR A 1 276 ? 7.652 2.105 1.528 1.00 93.94 276 THR A O 1
ATOM 2106 N N . THR A 1 277 ? 6.435 0.883 0.087 1.00 93.62 277 THR A N 1
ATOM 2107 C CA . THR A 1 277 ? 7.570 0.083 -0.407 1.00 93.62 277 THR A CA 1
ATOM 2108 C C . THR A 1 277 ? 8.515 0.875 -1.319 1.00 93.62 277 THR A C 1
ATOM 2110 O O . THR A 1 277 ? 9.636 0.430 -1.590 1.00 93.62 277 THR A O 1
ATOM 2113 N N . GLY A 1 278 ? 8.049 2.011 -1.847 1.00 92.88 278 GLY A N 1
ATOM 2114 C CA . GLY A 1 278 ? 8.684 2.774 -2.921 1.00 92.88 278 GLY A CA 1
ATOM 2115 C C . GLY A 1 278 ? 8.296 2.314 -4.314 1.00 92.88 278 GLY A C 1
ATOM 2116 O O . GLY A 1 278 ? 8.751 2.904 -5.290 1.00 92.88 278 GLY A O 1
ATOM 2117 N N . PHE A 1 279 ? 7.473 1.272 -4.423 1.00 94.62 279 PHE A N 1
ATOM 2118 C CA . PHE A 1 279 ? 7.000 0.725 -5.683 1.00 94.62 279 PHE A CA 1
ATOM 2119 C C . PHE A 1 279 ? 5.479 0.677 -5.660 1.00 94.62 279 PHE A C 1
ATOM 2121 O O . PHE A 1 279 ? 4.878 -0.164 -4.993 1.00 94.62 279 PHE A O 1
ATOM 2128 N N . LYS A 1 280 ? 4.847 1.549 -6.447 1.00 95.06 280 LYS A N 1
ATOM 2129 C CA . LYS A 1 280 ? 3.385 1.674 -6.489 1.00 95.06 280 LYS A CA 1
ATOM 2130 C C . LYS A 1 280 ? 2.695 0.342 -6.793 1.00 95.06 280 LYS A C 1
ATOM 2132 O O . LYS A 1 280 ? 1.650 0.049 -6.225 1.00 95.06 280 LYS A O 1
ATOM 2137 N N . GLY A 1 281 ? 3.286 -0.484 -7.657 1.00 95.75 281 GLY A N 1
ATOM 2138 C CA . GLY A 1 281 ? 2.739 -1.802 -7.972 1.00 95.75 281 GLY A CA 1
ATOM 2139 C C . GLY A 1 281 ? 2.728 -2.777 -6.787 1.00 95.75 281 GLY A C 1
ATOM 2140 O O . GLY A 1 281 ? 1.820 -3.596 -6.705 1.00 95.75 281 GLY A O 1
ATOM 2141 N N . LEU A 1 282 ? 3.689 -2.690 -5.857 1.00 96.62 282 LEU A N 1
ATOM 2142 C CA . LEU A 1 282 ? 3.670 -3.497 -4.628 1.00 96.62 282 LEU A CA 1
ATOM 2143 C C . LEU A 1 282 ? 2.680 -2.933 -3.607 1.00 96.62 282 LEU A C 1
ATOM 2145 O O . LEU A 1 282 ? 1.965 -3.696 -2.963 1.00 96.62 282 LEU A O 1
ATOM 2149 N N . ASP A 1 283 ? 2.602 -1.607 -3.496 1.00 96.75 283 ASP A N 1
ATOM 2150 C CA . ASP A 1 283 ? 1.659 -0.964 -2.582 1.00 96.75 283 ASP A CA 1
ATOM 2151 C C . ASP A 1 283 ? 0.205 -1.259 -2.979 1.00 96.75 283 ASP A C 1
ATOM 2153 O O . ASP A 1 283 ? -0.611 -1.602 -2.127 1.00 96.75 283 ASP A O 1
ATOM 2157 N N . ASN A 1 284 ? -0.104 -1.216 -4.279 1.00 96.94 284 ASN A N 1
ATOM 2158 C CA . ASN A 1 284 ? -1.411 -1.613 -4.805 1.00 96.94 284 ASN A CA 1
ATOM 2159 C C . ASN A 1 284 ? -1.727 -3.083 -4.484 1.00 96.94 284 ASN A C 1
ATOM 2161 O O . ASN A 1 284 ? -2.828 -3.383 -4.036 1.00 96.94 284 ASN A O 1
ATOM 2165 N N . ALA A 1 285 ? -0.752 -3.986 -4.646 1.00 97.00 285 ALA A N 1
ATOM 2166 C CA . ALA A 1 285 ? -0.938 -5.401 -4.329 1.00 97.00 285 ALA A CA 1
ATOM 2167 C C . ALA A 1 285 ? -1.248 -5.630 -2.837 1.00 97.00 285 ALA A C 1
ATOM 2169 O O . ALA A 1 285 ? -2.103 -6.451 -2.513 1.00 97.00 285 ALA A O 1
ATOM 2170 N N . ALA A 1 286 ? -0.611 -4.881 -1.926 1.00 97.81 286 ALA A N 1
ATOM 2171 C CA . ALA A 1 286 ? -0.971 -4.908 -0.505 1.00 97.81 286 ALA A CA 1
ATOM 2172 C C . ALA A 1 286 ? -2.387 -4.371 -0.255 1.00 97.81 286 ALA A C 1
ATOM 2174 O O . ALA A 1 286 ? -3.135 -4.964 0.516 1.00 97.81 286 ALA A O 1
ATOM 2175 N N . ILE A 1 287 ? -2.776 -3.270 -0.903 1.00 97.88 287 ILE A N 1
ATOM 2176 C CA . ILE A 1 287 ? -4.124 -2.697 -0.764 1.00 97.88 287 ILE A CA 1
ATOM 2177 C C . ILE A 1 287 ? -5.197 -3.700 -1.213 1.00 97.88 287 ILE A C 1
ATOM 2179 O O . ILE A 1 287 ? -6.197 -3.884 -0.511 1.00 97.88 287 ILE A O 1
ATOM 2183 N N . ASP A 1 288 ? -4.980 -4.377 -2.339 1.00 97.19 288 ASP A N 1
ATOM 2184 C CA . ASP A 1 288 ? -5.891 -5.399 -2.862 1.00 97.19 288 ASP A CA 1
ATOM 2185 C C . ASP A 1 288 ? -5.981 -6.614 -1.925 1.00 97.19 288 ASP A C 1
ATOM 2187 O O . ASP A 1 288 ? -7.077 -7.134 -1.674 1.00 97.19 288 ASP A O 1
ATOM 2191 N N . ASP A 1 289 ? -4.850 -7.033 -1.350 1.00 96.88 289 ASP A N 1
ATOM 2192 C CA . ASP A 1 289 ? -4.789 -8.131 -0.384 1.00 96.88 289 ASP A CA 1
ATOM 2193 C C . ASP A 1 289 ? -5.504 -7.788 0.932 1.00 96.88 289 ASP A C 1
ATOM 2195 O O . ASP A 1 289 ? -6.318 -8.576 1.415 1.00 96.88 289 ASP A O 1
ATOM 2199 N N . ILE A 1 290 ? -5.311 -6.577 1.474 1.00 97.38 290 ILE A N 1
ATOM 2200 C CA . ILE A 1 290 ? -6.056 -6.088 2.649 1.00 97.38 290 ILE A CA 1
ATOM 2201 C C . ILE A 1 290 ? -7.556 -6.065 2.345 1.00 97.38 290 ILE A C 1
ATOM 2203 O O . ILE A 1 290 ? -8.361 -6.572 3.128 1.00 97.38 290 ILE A O 1
ATOM 2207 N N . THR A 1 291 ? -7.938 -5.510 1.193 1.00 96.69 291 THR A N 1
ATOM 2208 C CA . THR A 1 291 ? -9.343 -5.393 0.775 1.00 96.69 291 THR A CA 1
ATOM 2209 C C . THR A 1 291 ? -10.010 -6.761 0.649 1.00 96.69 291 THR A C 1
ATOM 2211 O O . THR A 1 291 ? -11.176 -6.928 1.017 1.00 96.69 291 THR A O 1
ATOM 2214 N N . SER A 1 292 ? -9.271 -7.759 0.166 1.00 95.69 292 SER A N 1
ATOM 2215 C CA . SER A 1 292 ? -9.741 -9.140 0.051 1.00 95.69 292 SER A CA 1
ATOM 2216 C C . SER A 1 292 ? -9.781 -9.845 1.409 1.00 95.69 292 SER A C 1
ATOM 2218 O O . SER A 1 292 ? -10.763 -10.509 1.741 1.00 95.69 292 SER A O 1
ATOM 2220 N N . SER A 1 293 ? -8.751 -9.656 2.232 1.00 94.12 293 SER A N 1
ATOM 2221 C CA . SER A 1 293 ? -8.630 -10.255 3.562 1.00 94.12 293 SER A CA 1
ATOM 2222 C C . SER A 1 293 ? -9.721 -9.775 4.516 1.00 94.12 293 SER A C 1
ATOM 2224 O O . SER A 1 293 ? -10.287 -10.588 5.241 1.00 94.12 293 SER A O 1
ATOM 2226 N N . VAL A 1 294 ? -10.089 -8.490 4.471 1.00 94.25 294 VAL A N 1
ATOM 2227 C CA . VAL A 1 294 ? -11.178 -7.918 5.288 1.00 94.25 294 VAL A CA 1
ATOM 2228 C C . VAL A 1 294 ? -12.532 -8.543 4.993 1.00 94.25 294 VAL A C 1
ATOM 2230 O O . VAL A 1 294 ? -13.288 -8.803 5.921 1.00 94.25 294 VAL A O 1
ATOM 2233 N N . LYS A 1 295 ? -12.806 -8.911 3.742 1.00 91.75 295 LYS A N 1
ATOM 2234 C CA . LYS A 1 295 ? -14.053 -9.607 3.395 1.00 91.75 295 LYS A CA 1
ATOM 2235 C C . LYS A 1 295 ? -14.110 -11.037 3.937 1.00 91.75 295 LYS A C 1
ATOM 2237 O O . LYS A 1 295 ? -15.192 -11.539 4.225 1.00 91.75 295 LYS A O 1
ATOM 2242 N N . ASN A 1 296 ? -12.957 -11.692 4.057 1.00 91.12 296 ASN A N 1
ATOM 2243 C CA . ASN A 1 296 ? -12.873 -13.120 4.372 1.00 91.12 296 ASN A CA 1
ATOM 2244 C C . ASN A 1 296 ? -12.571 -13.403 5.851 1.00 91.12 296 ASN A C 1
ATOM 2246 O O . ASN A 1 296 ? -12.829 -14.505 6.336 1.00 91.12 296 ASN A O 1
ATOM 2250 N N . LYS A 1 297 ? -12.014 -12.430 6.578 1.00 91.69 297 LYS A N 1
ATOM 2251 C CA . LYS A 1 297 ? -11.575 -12.575 7.965 1.00 91.69 297 LYS A CA 1
ATOM 2252 C C . LYS A 1 297 ? -12.425 -11.707 8.881 1.00 91.69 297 LYS A C 1
ATOM 2254 O O . LYS A 1 297 ? -12.596 -10.516 8.652 1.00 91.69 297 LYS A O 1
ATOM 2259 N N . LYS A 1 298 ? -12.912 -12.295 9.974 1.00 89.06 298 LYS A N 1
ATOM 2260 C CA . LYS A 1 298 ? -13.580 -11.527 11.028 1.00 89.06 298 LYS A CA 1
ATOM 2261 C C . LYS A 1 298 ? -12.552 -10.786 11.871 1.00 89.06 298 LYS A C 1
ATOM 2263 O O . LYS A 1 298 ? -11.629 -11.389 12.422 1.00 89.06 298 LYS A O 1
ATOM 2268 N N . PHE A 1 299 ? -12.752 -9.482 11.990 1.00 87.00 299 PHE A N 1
ATOM 2269 C CA . PHE A 1 299 ? -11.946 -8.606 12.819 1.00 87.00 299 PHE A CA 1
ATOM 2270 C C . PHE A 1 299 ? -12.785 -8.125 14.003 1.00 87.00 299 PHE A C 1
ATOM 2272 O O . PHE A 1 299 ? -13.745 -7.382 13.830 1.00 87.00 299 PHE A O 1
ATOM 2279 N N . GLY A 1 300 ? -12.433 -8.588 15.204 1.00 85.69 300 GLY A N 1
ATOM 2280 C CA . GLY A 1 300 ? -13.179 -8.289 16.428 1.00 85.69 300 GLY A CA 1
ATOM 2281 C C . GLY A 1 300 ? -14.469 -9.103 16.578 1.00 85.69 300 GLY A C 1
ATOM 2282 O O . GLY A 1 300 ? -14.671 -10.121 15.917 1.00 85.69 300 GLY A O 1
ATOM 2283 N N . ASP A 1 301 ? -15.326 -8.651 17.488 1.00 89.88 301 ASP A N 1
ATOM 2284 C CA . ASP A 1 301 ? -16.628 -9.247 17.809 1.00 89.88 301 ASP A CA 1
ATOM 2285 C C . ASP A 1 301 ? -17.786 -8.683 16.962 1.00 89.88 301 ASP A C 1
ATOM 2287 O O . ASP A 1 301 ? -18.918 -9.145 17.082 1.00 89.88 301 ASP A O 1
ATOM 2291 N N . GLY A 1 302 ? -17.505 -7.699 16.099 1.00 90.38 302 GLY A N 1
ATOM 2292 C CA . GLY A 1 302 ? -18.505 -7.013 15.280 1.00 90.38 302 GLY A CA 1
ATOM 2293 C C . GLY A 1 302 ? -19.341 -5.978 16.040 1.00 90.38 302 GLY A C 1
ATOM 2294 O O . GLY A 1 302 ? -20.383 -5.568 15.542 1.00 90.38 302 GLY A O 1
ATOM 2295 N N . SER A 1 303 ? -18.922 -5.547 17.237 1.00 93.06 303 SER A N 1
ATOM 2296 C CA . SER A 1 303 ? -19.651 -4.538 18.026 1.00 93.06 303 SER A CA 1
ATOM 2297 C C . SER A 1 303 ? -19.185 -3.098 17.781 1.00 93.06 303 SER A C 1
ATOM 2299 O O . SER A 1 303 ? -19.937 -2.149 18.005 1.00 93.06 303 SER A O 1
ATOM 2301 N N . LYS A 1 304 ? -17.940 -2.917 17.326 1.00 95.62 304 LYS A N 1
ATOM 2302 C CA . LYS A 1 304 ? -17.279 -1.614 17.161 1.00 95.62 304 LYS A CA 1
ATOM 2303 C C . LYS A 1 304 ? -16.474 -1.562 15.872 1.00 95.62 304 LYS A C 1
ATOM 2305 O O . LYS A 1 304 ? -16.142 -2.595 15.292 1.00 95.62 304 LYS A O 1
ATOM 2310 N N . PHE A 1 305 ? -16.124 -0.347 15.459 1.00 97.25 305 PHE A N 1
ATOM 2311 C CA . PHE A 1 305 ? -15.099 -0.159 14.442 1.00 97.25 305 PHE A CA 1
ATOM 2312 C C . PHE A 1 305 ? -13.762 -0.706 14.941 1.00 97.25 305 PHE A C 1
ATOM 2314 O O . PHE A 1 305 ? -13.437 -0.601 16.124 1.00 97.25 305 PHE A O 1
ATOM 2321 N N . GLN A 1 306 ? -12.983 -1.266 14.028 1.00 96.81 306 GLN A N 1
ATOM 2322 C CA . GLN A 1 306 ? -11.678 -1.850 14.303 1.00 96.81 306 GLN A CA 1
ATOM 2323 C C . GLN A 1 306 ? -10.628 -1.095 13.496 1.00 96.81 306 GLN A C 1
ATOM 2325 O O . GLN A 1 306 ? -10.750 -0.965 12.275 1.00 96.81 306 GLN A O 1
ATOM 2330 N N . LEU A 1 307 ? -9.598 -0.593 14.174 1.00 97.56 307 LEU A N 1
ATOM 2331 C CA . LEU A 1 307 ? -8.449 0.032 13.531 1.00 97.56 307 LEU A CA 1
ATOM 2332 C C . LEU A 1 307 ? -7.313 -0.982 13.483 1.00 97.56 307 LEU A C 1
ATOM 2334 O O . LEU A 1 307 ? -6.864 -1.481 14.515 1.00 97.56 307 LEU A O 1
ATOM 2338 N N . ILE A 1 308 ? -6.852 -1.303 12.279 1.00 97.44 308 ILE A N 1
ATOM 2339 C CA . ILE A 1 308 ? -5.903 -2.397 12.070 1.00 97.44 308 ILE A CA 1
ATOM 2340 C C . ILE A 1 308 ? -4.702 -1.870 11.311 1.00 97.44 308 ILE A C 1
ATOM 2342 O O . ILE A 1 308 ? -4.862 -1.246 10.262 1.00 97.44 308 ILE A O 1
ATOM 2346 N N . ARG A 1 309 ? -3.505 -2.149 11.829 1.00 97.31 309 ARG A N 1
ATOM 2347 C CA . ARG A 1 309 ? -2.251 -1.933 11.111 1.00 97.31 309 ARG A CA 1
ATOM 2348 C C . ARG A 1 309 ? -1.786 -3.252 10.502 1.00 97.31 309 ARG A C 1
ATOM 2350 O O . ARG A 1 309 ? -1.7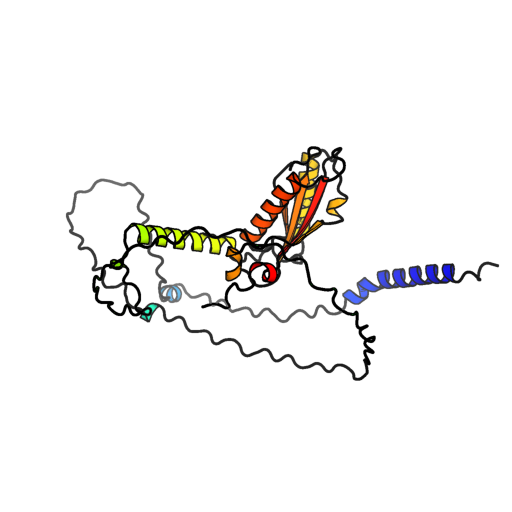10 -4.255 11.207 1.00 97.31 309 ARG A O 1
ATOM 2357 N N . PHE A 1 310 ? -1.422 -3.221 9.228 1.00 97.75 310 PHE A N 1
ATOM 2358 C CA . PHE A 1 310 ? -0.810 -4.333 8.513 1.00 97.75 310 PHE A CA 1
ATOM 2359 C C . PHE A 1 310 ? 0.635 -3.985 8.169 1.00 97.75 310 PHE A C 1
ATOM 2361 O O . PHE A 1 310 ? 0.885 -2.949 7.557 1.00 97.75 310 PHE A O 1
ATOM 2368 N N . ASP A 1 311 ? 1.568 -4.859 8.535 1.00 96.69 311 ASP A N 1
ATOM 2369 C CA . ASP A 1 311 ? 2.977 -4.762 8.161 1.00 96.69 311 ASP A CA 1
ATOM 2370 C C . ASP A 1 311 ? 3.283 -5.841 7.120 1.00 96.69 311 ASP A C 1
ATOM 2372 O O . ASP A 1 311 ? 3.343 -7.035 7.425 1.00 96.69 311 ASP A O 1
ATOM 2376 N N . PHE A 1 312 ? 3.456 -5.405 5.878 1.00 97.19 312 PHE A N 1
ATOM 2377 C CA . PHE A 1 312 ? 3.728 -6.257 4.733 1.00 97.19 312 PHE A CA 1
ATOM 2378 C C . PHE A 1 312 ? 5.224 -6.489 4.562 1.00 97.19 312 PHE A C 1
ATOM 2380 O O . PHE A 1 312 ? 6.020 -5.550 4.591 1.00 97.19 312 PHE A O 1
ATOM 2387 N N . ILE A 1 313 ? 5.584 -7.747 4.313 1.00 95.75 313 ILE A N 1
ATOM 2388 C CA . ILE A 1 313 ? 6.926 -8.165 3.912 1.00 95.75 313 ILE A CA 1
ATOM 2389 C C . ILE A 1 313 ? 6.825 -8.806 2.531 1.00 95.75 313 ILE A C 1
ATOM 2391 O O . ILE A 1 313 ? 6.214 -9.862 2.363 1.00 95.75 313 ILE A O 1
ATOM 2395 N N . PHE A 1 314 ? 7.448 -8.168 1.550 1.00 95.81 314 PHE A N 1
ATOM 2396 C CA . PHE A 1 314 ? 7.531 -8.620 0.170 1.00 95.81 314 PHE A CA 1
ATOM 2397 C C . PHE A 1 314 ? 8.876 -9.308 -0.061 1.00 95.81 314 PHE A C 1
ATOM 2399 O O . PHE A 1 314 ? 9.924 -8.654 -0.089 1.00 95.81 314 PHE A O 1
ATOM 2406 N N . ASP A 1 315 ? 8.841 -10.630 -0.235 1.00 94.38 315 ASP A N 1
ATOM 2407 C CA . ASP A 1 315 ? 10.015 -11.429 -0.585 1.00 94.38 315 ASP A CA 1
ATOM 2408 C C . ASP A 1 315 ? 9.982 -11.806 -2.076 1.00 94.38 315 ASP A C 1
ATOM 2410 O O . ASP A 1 315 ? 9.176 -12.651 -2.473 1.00 94.38 315 ASP A O 1
ATOM 2414 N N . PRO A 1 316 ? 10.866 -11.245 -2.920 1.00 92.69 316 PRO A N 1
ATOM 2415 C CA . PRO A 1 316 ? 10.935 -11.640 -4.323 1.00 92.69 316 PRO A CA 1
ATOM 2416 C C . PRO A 1 316 ? 11.341 -13.108 -4.504 1.00 92.69 316 PRO A C 1
ATOM 2418 O O . PRO A 1 316 ? 11.007 -13.705 -5.522 1.00 92.69 316 PRO A O 1
ATOM 2421 N N . LYS A 1 317 ? 12.050 -13.737 -3.556 1.00 89.31 317 LYS A N 1
ATOM 2422 C CA . LYS A 1 317 ? 12.567 -15.107 -3.733 1.00 89.31 317 LYS A CA 1
ATOM 2423 C C . LYS A 1 317 ? 11.458 -16.146 -3.843 1.00 89.31 317 LYS A C 1
ATOM 2425 O O . LYS A 1 317 ? 11.627 -17.130 -4.557 1.00 89.31 317 LYS A O 1
ATOM 2430 N N . THR A 1 318 ? 10.340 -15.934 -3.155 1.00 86.12 318 THR A N 1
ATOM 2431 C CA . THR A 1 318 ? 9.216 -16.878 -3.155 1.00 86.12 318 THR A CA 1
ATOM 2432 C C . THR A 1 318 ? 8.491 -16.893 -4.499 1.00 86.12 318 THR A C 1
ATOM 2434 O O . THR A 1 318 ? 8.064 -17.951 -4.949 1.00 86.12 318 THR A O 1
ATOM 2437 N N . SER A 1 319 ? 8.405 -15.740 -5.167 1.00 86.81 319 SER A N 1
ATOM 2438 C CA . SER A 1 319 ? 7.555 -15.553 -6.353 1.00 86.81 319 SER A CA 1
ATOM 2439 C C . SER A 1 319 ? 8.337 -15.414 -7.660 1.00 86.81 319 SER A C 1
ATOM 2441 O O . SER A 1 319 ? 7.821 -15.752 -8.722 1.00 86.81 319 SER A O 1
ATOM 2443 N N . CYS A 1 320 ? 9.592 -14.966 -7.584 1.00 87.88 320 CYS A N 1
ATOM 2444 C CA . CYS A 1 320 ? 10.498 -14.797 -8.720 1.00 87.88 320 CYS A CA 1
ATOM 2445 C C . CYS A 1 320 ? 11.500 -15.948 -8.859 1.00 87.88 320 CYS A C 1
ATOM 2447 O O . CYS A 1 320 ? 12.451 -15.834 -9.635 1.00 87.88 320 CYS A O 1
ATOM 2449 N N . SER A 1 321 ? 11.338 -17.039 -8.095 1.00 78.06 321 SER A N 1
ATOM 2450 C CA . SER A 1 321 ? 12.181 -18.222 -8.269 1.00 78.06 321 SER A CA 1
ATOM 2451 C C . SER A 1 321 ? 12.055 -18.720 -9.709 1.00 78.06 321 SER A C 1
ATOM 2453 O O . SER A 1 321 ? 10.960 -18.911 -10.238 1.00 78.06 321 SER A O 1
ATOM 2455 N N . ALA A 1 322 ? 13.210 -18.816 -10.366 1.00 60.62 322 ALA A N 1
ATOM 2456 C CA . ALA A 1 322 ? 13.313 -19.019 -11.795 1.00 60.62 322 ALA A CA 1
ATOM 2457 C C . ALA A 1 322 ? 12.477 -20.225 -12.240 1.00 60.62 322 ALA A C 1
ATOM 2459 O O . ALA A 1 322 ? 12.740 -21.366 -11.863 1.00 60.62 322 ALA A O 1
ATOM 2460 N N . SER A 1 323 ? 11.527 -19.960 -13.132 1.00 51.72 323 SER A N 1
ATOM 2461 C CA . SER A 1 323 ? 11.023 -20.972 -14.063 1.00 51.72 323 SER A CA 1
ATOM 2462 C C . SER A 1 323 ? 12.092 -21.354 -15.109 1.00 51.72 323 SER A C 1
ATOM 2464 O O . SER A 1 323 ? 11.838 -22.194 -15.962 1.00 51.72 323 SER A O 1
ATOM 2466 N N . ASP A 1 324 ? 13.305 -20.793 -15.017 1.00 46.47 324 ASP A N 1
ATOM 2467 C CA . ASP A 1 324 ? 14.407 -20.953 -15.966 1.00 46.47 324 ASP A CA 1
ATOM 2468 C C . ASP A 1 324 ? 15.483 -21.927 -15.471 1.00 46.47 324 ASP A C 1
ATOM 2470 O O . ASP A 1 324 ? 16.564 -21.559 -15.010 1.00 46.47 324 ASP A O 1
ATOM 2474 N N . LYS A 1 325 ? 15.185 -23.219 -15.622 1.00 40.56 325 LYS A N 1
ATOM 2475 C CA . LYS A 1 325 ? 16.205 -24.246 -15.910 1.00 40.56 325 LYS A CA 1
ATOM 2476 C C . LYS A 1 325 ? 15.869 -25.073 -17.158 1.00 40.56 325 LYS A C 1
ATOM 2478 O O . LYS A 1 325 ? 16.368 -26.188 -17.297 1.00 40.56 325 LYS A O 1
ATOM 2483 N N . ARG A 1 326 ? 15.024 -24.565 -18.062 1.00 42.84 326 ARG A N 1
ATOM 2484 C CA . ARG A 1 326 ? 14.794 -25.185 -19.377 1.00 42.84 326 ARG A CA 1
ATOM 2485 C C . ARG A 1 326 ? 14.576 -24.138 -20.468 1.00 42.84 326 ARG A C 1
ATOM 2487 O O . ARG A 1 326 ? 13.439 -23.785 -20.761 1.00 42.84 326 ARG A O 1
ATOM 2494 N N . ALA A 1 327 ? 15.679 -23.728 -21.079 1.00 37.03 327 ALA A N 1
ATOM 2495 C CA . ALA A 1 327 ? 15.803 -23.505 -22.514 1.00 37.03 327 ALA A CA 1
ATOM 2496 C C . ALA A 1 327 ? 17.221 -23.933 -22.903 1.00 37.03 327 ALA A C 1
ATOM 2498 O O . ALA A 1 327 ? 18.158 -23.520 -22.181 1.00 37.03 327 ALA A O 1
#

Organism: NCBI:txid2107698

pLDDT: mean 72.98, std 21.3, range [37.03, 98.12]

Foldseek 3Di:
DPPDDVVVVVVVVVCVVVVVCVVCVVVVVPPDPPPPPDPPPPPPPPDDPVRVVVPPPPDPPPPDPDDDDDDDDDDDDDDDDDDDPPPPPDPVVPPDPDDDDDPDDDDPPPDDDPDPPPPDDDDDDDDDDDDDDDDDDDDDDDDDDDDDDDDDDDDPDPPDPPDPPDPVPDDPVRVVVVVVVVVVVVVLCQQQPFDPPQADPPPPDLLVVQVVVVVVVLCVQFVPWEDCVQVVVAAEDAFDADLSNLVRDDFKFKWKWKFKAALVLATPDQIGTSGDSRGNNRVVSVSVVVRVCSVVDDDPPSPGIYMHMYMYMYGSCVNNVDPPPDD

Secondary structure (DSSP, 8-state):
-----HHHHHHHHHHHHHHHHHHHHHHHSSS-----------------HHHHTTS-------------------------PPPPGGGS--GGGG-----PPPPP------PPPTT----PPP--------------PPPPPP------------------TTS---GGG--HHHHHHHHHHHHHHHHHHHHHS--GGG--TTSTTHHHHHHHHHHHHHHHHHTT-EE-HHHHS-EEEE----GGGTTT--S-EEEEEEEEE-TTSSBSSPPEEEE--S-HHHHHHHHHHHHHHHHHS--SSSSSEEEEEEEEEE-HHHHS--S-S--